Protein AF-A0AAJ0F388-F1 (afdb_monomer_lite)

Secondary structure (DSSP, 8-state):
-PPP-------------------HHHHHH-HHHHTHHHHHHHHHTT-GGG--EE--HHHHHHHHHHHHHHHHHHHHHHHHHHHHHTSTTS----TT-STT--HHHHIIIIIIIHHHHHHHHHHHHHHHHHHTSPBPPHHHHHHHHHHHHTTT--S-HHHHGGGG-S-EE-SS-----HHHHHHIIIIIHHHHHHHGGG-------S-----------HHHHHHHHHHHHHHHHHHHHHHHHHHHHH---HHHHHHHHHHHHHHHHHHHHHH----HHHHHHHHHHHHHHHHHHHHHTSPPP-

pLDDT: mean 79.74, std 17.98, range [30.91, 98.38]

Foldseek 3Di:
DDDDPPDDPPDPDPPPCPPPQDDPVNCLVQVLVPCNVVVLVVQCVVDLLQPKDFLPLVVLVVVLVVLVVVLVVLVVVLVVVVCQCPDPPHDDAPPPDPVRDDPVNVCSVVVPNVVSCVVSVVSVVVSVVLVPADWRDPSNLVVSVCVCVVRNRNYDPVVNCRSVDRRMGTPDPPPCFPQLVCCCVPPVVVVCCVVCVPPPPPPDDDDRPPDDPPVPVCVVVVVVSVVVVVVVVVCLLVVLLVVLLPDDDLVVLVVSLVVSLVVLLVCCVRGDPDDPVVSVVVSVVSSVVSVVSSVVNDDDDD

InterPro domains:
  IPR046529 Domain of unknown function DUF6594 [PF20237] (37-291)

Radius of gyration: 34.07 Å; chains: 1; bounding box: 82×77×100 Å

Sequence (302 aa):
MAPDPSEGKMSPPTPDIESERLTQEELDEKPWKYIGYKDFAKFMSSDDDFFAIRRFDRLHTRVLLYHQARISSMEEQLDTLDQQLSARNAEDVDNGSVREDVSERKDLIFGQISNALVEYDRLLCEHLRLKTSPEAPKATVGHITRWLSNRNHPIDSKETEFLGCSDLISASPSQKAPLRRWVEQAIIIPSARFLNKSSKRRSQDLAGRIHTTTLVDDAPLNVLASTTIFVAAMVMLIAPLWILAKVGSLDGKLGIITAFLMLFLGILNWGTVSRPFEILAATAGYSAVLVVFLQLNTPPTP

Structure (mmCIF, N/CA/C/O backbone):
data_AF-A0AAJ0F388-F1
#
_entry.id   AF-A0AAJ0F388-F1
#
loop_
_atom_site.group_PDB
_atom_site.id
_atom_site.type_symbol
_atom_site.label_atom_id
_atom_site.label_alt_id
_atom_site.label_comp_id
_atom_site.label_asym_id
_atom_site.label_entity_id
_atom_site.label_seq_id
_atom_site.pdbx_PDB_ins_code
_atom_site.Cartn_x
_atom_site.Cartn_y
_atom_site.Cartn_z
_atom_site.occupancy
_atom_site.B_iso_or_equiv
_atom_site.auth_seq_id
_atom_site.auth_comp_id
_atom_site.auth_asym_id
_atom_site.auth_atom_id
_atom_site.pdbx_PDB_model_num
ATOM 1 N N . MET A 1 1 ? -14.318 61.565 -34.554 1.00 46.28 1 MET A N 1
ATOM 2 C CA . MET A 1 1 ? -15.196 61.372 -33.383 1.00 46.28 1 MET A CA 1
ATOM 3 C C . MET A 1 1 ? -15.859 60.021 -33.583 1.00 46.28 1 MET A C 1
ATOM 5 O O . MET A 1 1 ? -16.677 59.893 -34.482 1.00 46.28 1 MET A O 1
ATOM 9 N N . ALA A 1 2 ? -15.332 58.989 -32.926 1.00 43.03 2 ALA A N 1
ATOM 10 C CA . ALA A 1 2 ? -15.748 57.601 -33.124 1.00 43.03 2 ALA A CA 1
ATOM 11 C C . ALA A 1 2 ? -17.016 57.301 -32.304 1.00 43.03 2 ALA A C 1
ATOM 13 O O . ALA A 1 2 ? -17.116 57.829 -31.194 1.00 43.03 2 ALA A O 1
ATOM 14 N N . PRO A 1 3 ? -17.957 56.478 -32.796 1.00 43.12 3 PRO A N 1
ATOM 15 C CA . PRO A 1 3 ? -18.998 55.913 -31.954 1.00 43.12 3 PRO A CA 1
ATOM 16 C C . PRO A 1 3 ? -18.490 54.637 -31.263 1.00 43.12 3 PRO A C 1
ATOM 18 O O . PRO A 1 3 ? -17.816 53.801 -31.863 1.00 43.12 3 PRO A O 1
ATOM 21 N N . ASP A 1 4 ? -18.805 54.548 -29.977 1.00 47.44 4 ASP A N 1
ATOM 22 C CA . ASP A 1 4 ? -18.531 53.450 -29.050 1.00 47.44 4 ASP A CA 1
ATOM 23 C C . ASP A 1 4 ? -19.410 52.219 -29.366 1.00 47.44 4 ASP A C 1
ATOM 25 O O . ASP A 1 4 ? -20.632 52.374 -29.442 1.00 47.44 4 ASP A O 1
ATOM 29 N N . PRO A 1 5 ? -18.857 51.002 -29.550 1.00 43.62 5 PRO A N 1
ATOM 30 C CA . PRO A 1 5 ? -19.643 49.791 -29.721 1.00 43.62 5 PRO A CA 1
ATOM 31 C C . PRO A 1 5 ? -19.776 49.069 -28.374 1.00 43.62 5 PRO A C 1
ATOM 33 O O . PRO A 1 5 ? -19.226 47.987 -28.170 1.00 43.62 5 PRO A O 1
ATOM 36 N N . SER A 1 6 ? -20.527 49.654 -27.444 1.00 47.50 6 SER A N 1
ATOM 37 C CA . SER A 1 6 ? -21.033 48.950 -26.262 1.00 47.50 6 SER A CA 1
ATOM 38 C C . SER A 1 6 ? -22.450 48.422 -26.531 1.00 47.50 6 SER A C 1
ATOM 40 O O . SER A 1 6 ? -23.409 48.727 -25.827 1.00 47.50 6 SER A O 1
ATOM 42 N N . GLU A 1 7 ? -22.597 47.606 -27.582 1.00 43.12 7 GLU A N 1
ATOM 43 C CA . GLU A 1 7 ? -23.825 46.840 -27.812 1.00 43.12 7 GLU A CA 1
ATOM 44 C C . GLU A 1 7 ? -23.932 45.699 -26.793 1.00 43.12 7 GLU A C 1
ATOM 46 O O . GLU A 1 7 ? -23.064 44.828 -26.674 1.00 43.12 7 GLU A O 1
ATOM 51 N N . GLY A 1 8 ? -25.025 45.734 -26.031 1.00 47.94 8 GLY A N 1
ATOM 52 C CA . GLY A 1 8 ? -25.350 44.776 -24.992 1.00 47.94 8 GLY A CA 1
ATOM 53 C C . GLY A 1 8 ? -25.416 43.345 -25.516 1.00 47.94 8 GLY A C 1
ATOM 54 O O . GLY A 1 8 ? -26.317 42.970 -26.264 1.00 47.94 8 GLY A O 1
ATOM 55 N N . LYS A 1 9 ? -24.508 42.499 -25.025 1.00 39.94 9 LYS A N 1
ATOM 56 C CA . LYS A 1 9 ? -24.734 41.054 -24.995 1.00 39.94 9 LYS A CA 1
ATOM 57 C C . LYS A 1 9 ? -25.835 40.776 -23.978 1.00 39.94 9 LYS A C 1
ATOM 59 O O . LYS A 1 9 ? -25.583 40.713 -22.778 1.00 39.94 9 LYS A O 1
ATOM 64 N N . MET A 1 10 ? -27.059 40.634 -24.473 1.00 42.81 10 MET A N 1
ATOM 65 C CA . MET A 1 10 ? -28.171 40.076 -23.716 1.00 42.81 10 MET A CA 1
ATOM 66 C C . MET A 1 10 ? -27.806 38.628 -23.371 1.00 42.81 10 MET A C 1
ATOM 68 O O . MET A 1 10 ? -27.769 37.761 -24.244 1.00 42.81 10 MET A O 1
ATOM 72 N N . SER A 1 11 ? -27.433 38.391 -22.113 1.00 41.53 11 SER A N 1
ATOM 73 C CA . SER A 1 11 ? -27.232 37.044 -21.581 1.00 41.53 11 SER A CA 1
ATOM 74 C C . SER A 1 11 ? -28.489 36.210 -21.859 1.00 41.53 11 SER A C 1
ATOM 76 O O . SER A 1 11 ? -29.595 36.731 -21.684 1.00 41.53 11 SER A O 1
ATOM 78 N N . PRO A 1 12 ? -28.364 34.948 -22.307 1.00 42.47 12 PRO A N 1
ATOM 79 C CA . PRO A 1 12 ? -29.530 34.101 -22.518 1.00 42.47 12 PRO A CA 1
ATOM 80 C C . PRO A 1 12 ? -30.297 33.963 -21.195 1.00 42.47 12 PRO A C 1
ATOM 82 O O . PRO A 1 12 ? -29.661 33.947 -20.136 1.00 42.47 12 PRO A O 1
ATOM 85 N N . PRO A 1 13 ? -31.639 33.879 -21.227 1.00 40.56 13 PRO A N 1
ATOM 86 C CA . PRO A 1 13 ? -32.419 33.717 -20.014 1.00 40.56 13 PRO A CA 1
ATOM 87 C C . PRO A 1 13 ? -31.994 32.406 -19.360 1.00 40.56 13 PRO A C 1
ATOM 89 O O . PRO A 1 13 ? -32.145 31.330 -19.943 1.00 40.56 13 PRO A O 1
ATOM 92 N N . THR A 1 14 ? -31.411 32.502 -18.168 1.00 41.94 14 THR A N 1
ATOM 93 C CA . THR A 1 14 ? -31.228 31.354 -17.287 1.00 41.94 14 THR A CA 1
ATOM 94 C C . THR A 1 14 ? -32.627 30.791 -17.057 1.00 41.94 14 THR A C 1
ATOM 96 O O . THR A 1 14 ? -33.470 31.534 -16.554 1.00 41.94 14 THR A O 1
ATOM 99 N N . PRO A 1 15 ? -32.943 29.551 -17.470 1.00 42.31 15 PRO A N 1
ATOM 100 C CA . PRO A 1 15 ? -34.230 28.988 -17.118 1.00 42.31 15 PRO A CA 1
ATOM 101 C C . PRO A 1 15 ? -34.265 28.918 -15.594 1.00 42.31 15 PRO A C 1
ATOM 103 O O . PRO A 1 15 ? -33.388 28.299 -14.985 1.00 42.31 15 PRO A O 1
ATOM 106 N N . ASP A 1 16 ? -35.245 29.589 -14.994 1.00 43.16 16 ASP A N 1
ATOM 107 C CA . ASP A 1 16 ? -35.620 29.394 -13.601 1.00 43.16 16 ASP A CA 1
ATOM 108 C C . ASP A 1 16 ? -36.105 27.949 -13.477 1.00 43.16 16 ASP A C 1
ATOM 110 O O . ASP A 1 16 ? -37.286 27.635 -13.607 1.00 43.16 16 ASP A O 1
ATOM 114 N N . ILE A 1 17 ? -35.156 27.028 -13.312 1.00 50.75 17 ILE A N 1
ATOM 115 C CA . ILE A 1 17 ? -35.436 25.655 -12.923 1.00 50.75 17 ILE A CA 1
ATOM 116 C C . ILE A 1 17 ? -35.809 25.746 -11.445 1.00 50.75 17 ILE A C 1
ATOM 118 O O . ILE A 1 17 ? -34.983 25.517 -10.558 1.00 50.75 17 ILE A O 1
ATOM 122 N N . GLU A 1 18 ? -37.057 26.130 -11.177 1.00 44.38 18 GLU A N 1
ATOM 123 C CA . GLU A 1 18 ? -37.732 25.730 -9.952 1.00 44.38 18 GLU A CA 1
ATOM 124 C C . GLU A 1 18 ? -37.585 24.213 -9.878 1.00 44.38 18 GLU A C 1
ATOM 126 O O . GLU A 1 18 ? -38.173 23.453 -10.644 1.00 44.38 18 GLU A O 1
ATOM 131 N N . SER A 1 19 ? -36.659 23.777 -9.030 1.00 51.88 19 SER A N 1
ATOM 132 C CA . SER A 1 19 ? -36.354 22.370 -8.830 1.00 51.88 19 SER A CA 1
ATOM 133 C C . SER A 1 19 ? -37.531 21.739 -8.099 1.00 51.88 19 SER A C 1
ATOM 135 O O . SER A 1 19 ? -37.540 21.640 -6.870 1.00 51.88 19 SER A O 1
ATOM 137 N N . GLU A 1 20 ? -38.548 21.336 -8.863 1.00 60.47 20 GLU A N 1
ATOM 138 C CA . GLU A 1 20 ? -39.567 20.411 -8.388 1.00 60.47 20 GLU A CA 1
ATOM 139 C C . GLU A 1 20 ? -38.843 19.247 -7.712 1.00 60.47 20 GLU A C 1
ATOM 141 O O . GLU A 1 20 ? -37.948 18.603 -8.273 1.00 60.47 20 GLU A O 1
ATOM 146 N N . ARG A 1 21 ? -39.137 19.067 -6.424 1.00 61.88 21 ARG A N 1
ATOM 147 C CA . ARG A 1 21 ? -38.484 18.055 -5.603 1.00 61.88 21 ARG A CA 1
ATOM 148 C C . ARG A 1 21 ? -38.843 16.691 -6.182 1.00 61.88 21 ARG A C 1
ATOM 150 O O . ARG A 1 21 ? -39.993 16.281 -6.073 1.00 61.88 21 ARG A O 1
ATOM 157 N N . LEU A 1 22 ? -37.849 16.008 -6.748 1.00 73.25 22 LEU A N 1
ATOM 158 C CA . LEU A 1 22 ? -37.983 14.640 -7.249 1.00 73.25 22 LEU A CA 1
ATOM 159 C C . LEU A 1 22 ? -38.603 13.738 -6.176 1.00 73.25 22 LEU A C 1
ATOM 161 O O . LEU A 1 22 ? -38.172 13.742 -5.015 1.00 73.25 22 LEU A O 1
ATOM 165 N N . THR A 1 23 ? -39.608 12.970 -6.576 1.00 78.94 23 THR A N 1
ATOM 166 C CA . THR A 1 23 ? -40.249 11.969 -5.721 1.00 78.94 23 THR A CA 1
ATOM 167 C C . THR A 1 23 ? -39.388 10.705 -5.620 1.00 78.94 23 THR A C 1
ATOM 169 O O . THR A 1 23 ? -38.514 10.452 -6.450 1.00 78.94 23 THR A O 1
ATOM 172 N N . GLN A 1 24 ? -39.609 9.888 -4.584 1.00 73.44 24 GLN A N 1
ATOM 173 C CA . GLN A 1 24 ? -38.864 8.632 -4.411 1.00 73.44 24 GLN A CA 1
ATOM 174 C C . GLN A 1 24 ? -39.130 7.645 -5.559 1.00 73.44 24 GLN A C 1
ATOM 176 O O . GLN A 1 24 ? -38.213 6.961 -5.997 1.00 73.44 24 GLN A O 1
ATOM 181 N N . GLU A 1 25 ? -40.358 7.614 -6.074 1.00 77.06 25 GLU A N 1
ATOM 182 C CA . GLU A 1 25 ? -40.756 6.736 -7.180 1.00 77.06 25 GLU A CA 1
ATOM 183 C C . GLU A 1 25 ? -39.998 7.077 -8.473 1.00 77.06 25 GLU A C 1
ATOM 185 O O . GLU A 1 25 ? -39.492 6.182 -9.146 1.00 77.06 25 GLU A O 1
ATOM 190 N N . GLU A 1 26 ? -39.811 8.366 -8.775 1.00 78.69 26 GLU A N 1
ATOM 191 C CA . GLU A 1 26 ? -39.026 8.815 -9.936 1.00 78.69 26 GLU A CA 1
ATOM 192 C C . GLU A 1 26 ? -37.534 8.469 -9.818 1.00 78.69 26 GLU A C 1
ATOM 194 O O . GLU A 1 26 ? -36.871 8.177 -10.821 1.00 78.69 26 GLU A O 1
ATOM 199 N N . LEU A 1 27 ? -36.994 8.495 -8.594 1.00 78.81 27 LEU A N 1
ATOM 200 C CA . LEU A 1 27 ? -35.614 8.086 -8.324 1.00 78.81 27 LEU A CA 1
ATOM 201 C C . LEU A 1 27 ? -35.421 6.582 -8.524 1.00 78.81 27 LEU A C 1
ATOM 203 O O . LEU A 1 27 ? -34.406 6.178 -9.090 1.00 78.81 27 LEU A O 1
ATOM 207 N N . ASP A 1 28 ? -36.384 5.775 -8.086 1.00 79.62 28 ASP A N 1
ATOM 208 C CA . ASP A 1 28 ? -36.311 4.317 -8.175 1.00 79.62 28 ASP A CA 1
ATOM 209 C C . ASP A 1 28 ? -36.554 3.813 -9.613 1.00 79.62 28 ASP A C 1
ATOM 211 O O . ASP A 1 28 ? -35.990 2.788 -10.007 1.00 79.62 28 ASP A O 1
ATOM 215 N N . GLU A 1 29 ? -37.327 4.553 -10.423 1.00 87.25 29 GLU A N 1
ATOM 216 C CA . GLU A 1 29 ? -37.554 4.257 -11.847 1.00 87.25 29 GLU A CA 1
ATOM 217 C C . GLU A 1 29 ? -36.298 4.513 -12.698 1.00 87.25 29 GLU A C 1
ATOM 219 O O . GLU A 1 29 ? -35.973 3.733 -13.599 1.00 87.25 29 GLU A O 1
ATOM 224 N N . LYS A 1 30 ? -35.577 5.616 -12.442 1.00 88.12 30 LYS A N 1
ATOM 225 C CA . LYS A 1 30 ? -34.393 6.024 -13.230 1.00 88.12 30 LYS A CA 1
ATOM 226 C C . LYS A 1 30 ? -33.199 6.370 -12.333 1.00 88.12 30 LYS A C 1
ATOM 228 O O . LYS A 1 30 ? -32.676 7.490 -12.404 1.00 88.12 30 LYS A O 1
ATOM 233 N N . PRO A 1 31 ? -32.692 5.404 -11.546 1.00 86.94 31 PRO A N 1
ATOM 234 C CA . PRO A 1 31 ? -31.614 5.645 -10.588 1.00 86.94 31 PRO A CA 1
ATOM 235 C C . PRO A 1 31 ? -30.315 6.073 -11.288 1.00 86.94 31 PRO A C 1
ATOM 237 O O . PRO A 1 31 ? -29.603 6.956 -10.814 1.00 86.94 31 PRO A O 1
ATOM 240 N N . TRP A 1 32 ? -30.047 5.541 -12.482 1.00 88.94 32 TRP A N 1
ATOM 241 C CA . TRP A 1 32 ? -28.907 5.923 -13.323 1.00 88.94 32 TRP A CA 1
ATOM 242 C C . TRP A 1 32 ? -28.927 7.397 -13.767 1.00 88.94 32 TRP A C 1
ATOM 244 O O . TRP A 1 32 ? -27.868 7.984 -13.981 1.00 88.94 32 TRP A O 1
ATOM 254 N N . LYS A 1 33 ? -30.112 8.015 -13.893 1.00 87.88 33 LYS A N 1
ATOM 255 C CA . LYS A 1 33 ? -30.275 9.405 -14.351 1.00 87.88 33 LYS A CA 1
ATOM 256 C C . LYS A 1 33 ? -30.099 10.405 -13.214 1.00 87.88 33 LYS A C 1
ATOM 258 O O . LYS A 1 33 ? -29.465 11.442 -13.400 1.00 87.88 33 LYS A O 1
ATOM 263 N N . TYR A 1 34 ? -30.702 10.120 -12.062 1.00 86.06 34 TYR A N 1
ATOM 264 C CA . TYR A 1 34 ? -30.800 11.085 -10.966 1.00 86.06 34 TYR A CA 1
ATOM 265 C C . TYR A 1 34 ? -29.740 10.890 -9.877 1.00 86.06 34 TYR A C 1
ATOM 267 O O . TYR A 1 34 ? -29.355 11.871 -9.244 1.00 86.06 34 TYR A O 1
ATOM 275 N N . ILE A 1 35 ? -29.249 9.660 -9.695 1.00 86.19 35 ILE A N 1
ATOM 276 C CA . ILE A 1 35 ? -28.228 9.302 -8.701 1.00 86.19 35 ILE A CA 1
ATOM 277 C C . ILE A 1 35 ? -26.885 9.136 -9.421 1.00 86.19 35 ILE A C 1
ATOM 279 O O . ILE A 1 35 ? -25.982 9.969 -9.280 1.00 86.19 35 ILE A O 1
ATOM 283 N N . GLY A 1 36 ? -26.788 8.080 -10.240 1.00 90.06 36 GLY A N 1
ATOM 284 C CA . GLY A 1 36 ? -25.628 7.743 -11.070 1.00 90.06 36 GLY A CA 1
ATOM 285 C C . GLY A 1 36 ? -24.268 7.915 -10.376 1.00 90.06 36 GLY A C 1
ATOM 286 O O . GLY A 1 36 ? -24.131 7.797 -9.153 1.00 90.06 36 GLY A O 1
ATOM 287 N N . TYR A 1 37 ? -23.242 8.240 -11.169 1.00 92.75 37 TYR A N 1
ATOM 288 C CA . TYR A 1 37 ? -21.880 8.469 -10.667 1.00 92.75 37 TYR A CA 1
ATOM 289 C C . TYR A 1 37 ? -21.739 9.688 -9.770 1.00 92.75 37 TYR A C 1
ATOM 291 O O . TYR A 1 37 ? -20.864 9.711 -8.911 1.00 92.75 37 TYR A O 1
ATOM 299 N N . LYS A 1 38 ? -22.583 10.704 -9.958 1.00 92.00 38 LYS A N 1
ATOM 300 C CA . LYS A 1 38 ? -22.521 11.939 -9.174 1.00 92.00 38 LYS A CA 1
ATOM 301 C C . LYS A 1 38 ? -22.697 11.643 -7.687 1.00 92.00 38 LYS A C 1
ATOM 303 O O . LYS A 1 38 ? -21.882 12.076 -6.874 1.00 92.00 38 LYS A O 1
ATOM 308 N N . ASP A 1 39 ? -23.737 10.893 -7.337 1.00 88.62 39 ASP A N 1
ATOM 309 C CA . ASP A 1 39 ? -23.990 10.530 -5.946 1.00 88.62 39 ASP A CA 1
ATOM 310 C C . ASP A 1 39 ? -23.115 9.364 -5.481 1.00 88.62 39 ASP A C 1
ATOM 312 O O . ASP A 1 39 ? -22.759 9.318 -4.304 1.00 88.62 39 ASP A O 1
ATOM 316 N N . PHE A 1 40 ? -22.706 8.465 -6.384 1.00 91.12 40 PHE A N 1
ATOM 317 C CA . PHE A 1 40 ? -21.760 7.399 -6.048 1.00 91.12 40 PHE A CA 1
ATOM 318 C C . PHE A 1 40 ? -20.381 7.946 -5.658 1.00 91.12 40 PHE A C 1
ATOM 320 O O . PHE A 1 40 ? -19.865 7.603 -4.598 1.00 91.12 40 PHE A O 1
ATOM 327 N N . ALA A 1 41 ? -19.821 8.864 -6.450 1.00 91.75 41 ALA A N 1
ATOM 328 C CA . ALA A 1 41 ? -18.557 9.530 -6.148 1.00 91.75 41 ALA A CA 1
ATOM 329 C C . ALA A 1 41 ? -18.658 10.346 -4.856 1.00 91.75 41 ALA A C 1
ATOM 331 O O . ALA A 1 41 ? -17.776 10.262 -4.007 1.00 91.75 41 ALA A O 1
ATOM 332 N N . LYS A 1 42 ? -19.772 11.068 -4.668 1.00 88.88 42 LYS A N 1
ATOM 333 C CA . LYS A 1 42 ? -20.045 11.804 -3.428 1.00 88.88 42 LYS A CA 1
ATOM 334 C C . LYS A 1 42 ? -20.099 10.882 -2.206 1.00 88.88 42 LYS A C 1
ATOM 336 O O . LYS A 1 42 ? -19.652 11.277 -1.135 1.00 88.88 42 LYS A O 1
ATOM 341 N N . PHE A 1 43 ? -20.666 9.684 -2.345 1.00 88.12 43 PHE A N 1
ATOM 342 C CA . PHE A 1 43 ? -20.681 8.678 -1.286 1.00 88.12 43 PHE A CA 1
ATOM 343 C C . PHE A 1 43 ? -19.275 8.127 -1.016 1.00 88.12 43 PHE A C 1
ATOM 345 O O . PHE A 1 43 ? -18.831 8.152 0.127 1.00 88.12 43 PHE A O 1
ATOM 352 N N . MET A 1 44 ? -18.542 7.700 -2.045 1.00 89.25 44 MET A N 1
ATOM 353 C CA . MET A 1 44 ? -17.182 7.173 -1.880 1.00 89.25 44 MET A CA 1
ATOM 354 C C . MET A 1 44 ? -16.201 8.198 -1.301 1.00 89.25 44 MET A C 1
ATOM 356 O O . MET A 1 44 ? -15.285 7.815 -0.586 1.00 89.25 44 MET A O 1
ATOM 360 N N . SER A 1 45 ? -16.376 9.491 -1.591 1.00 88.19 45 SER A N 1
ATOM 361 C CA . SER A 1 45 ? -15.529 10.564 -1.057 1.00 88.19 45 SER A CA 1
ATOM 362 C C . SER A 1 45 ? -15.974 11.069 0.318 1.00 88.19 45 SER A C 1
ATOM 364 O O . SER A 1 45 ? -15.401 12.035 0.814 1.00 88.19 45 SER A O 1
ATOM 366 N N . SER A 1 46 ? -17.058 10.525 0.880 1.00 84.25 46 SER A N 1
ATOM 367 C CA . SER A 1 46 ? -17.644 11.053 2.117 1.00 84.25 46 SER A CA 1
ATOM 368 C C . SER A 1 46 ? -16.926 10.581 3.379 1.00 84.25 46 SER A C 1
ATOM 370 O O . SER A 1 46 ? -16.858 11.346 4.336 1.00 84.25 46 SER A O 1
ATOM 372 N N . ASP A 1 47 ? -16.381 9.364 3.366 1.00 81.44 47 ASP A N 1
ATOM 373 C CA . ASP A 1 47 ? -15.624 8.772 4.471 1.00 81.44 47 ASP A CA 1
ATOM 374 C C . ASP A 1 47 ? -14.617 7.750 3.920 1.00 81.44 47 ASP A C 1
ATOM 376 O O . ASP A 1 47 ? -14.887 7.077 2.918 1.00 81.44 47 ASP A O 1
ATOM 380 N N . ASP A 1 48 ? -13.487 7.588 4.603 1.00 79.31 48 ASP A N 1
ATOM 381 C CA . ASP A 1 48 ? -12.482 6.575 4.288 1.00 79.31 48 ASP A CA 1
ATOM 382 C C . ASP A 1 48 ? -13.056 5.150 4.407 1.00 79.31 48 ASP A C 1
ATOM 384 O O . ASP A 1 48 ? -12.731 4.280 3.595 1.00 79.31 48 ASP A O 1
ATOM 388 N N . ASP A 1 49 ? -13.977 4.912 5.353 1.00 81.44 49 ASP A N 1
ATOM 389 C CA . ASP A 1 49 ? -14.666 3.626 5.541 1.00 81.44 49 ASP A CA 1
ATOM 390 C C . ASP A 1 49 ? -15.631 3.294 4.367 1.00 81.44 49 ASP A C 1
ATOM 392 O O . ASP A 1 49 ? -16.147 2.169 4.298 1.00 81.44 49 ASP A O 1
ATOM 396 N N . PHE A 1 50 ? -15.861 4.229 3.428 1.00 86.50 50 PHE A N 1
ATOM 397 C CA . PHE A 1 50 ? -16.646 4.051 2.192 1.00 86.50 50 PHE A CA 1
ATOM 398 C C . PHE A 1 50 ? -15.809 4.098 0.907 1.00 86.50 50 PHE A C 1
ATOM 400 O O . PHE A 1 50 ? -16.353 3.908 -0.185 1.00 86.50 50 PHE A O 1
ATOM 407 N N . PHE A 1 51 ? -14.497 4.303 1.014 1.00 89.19 51 PHE A N 1
ATOM 408 C CA . PHE A 1 51 ? -13.612 4.380 -0.139 1.00 89.19 51 PHE A CA 1
ATOM 409 C C . PHE A 1 51 ? -12.909 3.043 -0.391 1.00 89.19 51 PHE A C 1
ATOM 411 O O . PHE A 1 51 ? -12.129 2.567 0.440 1.00 89.19 51 PHE A O 1
ATOM 418 N N . ALA A 1 52 ? -13.138 2.455 -1.566 1.00 91.50 52 ALA A N 1
ATOM 419 C CA . ALA A 1 52 ? -12.355 1.332 -2.070 1.00 91.50 52 ALA A CA 1
ATOM 420 C C . ALA A 1 52 ? -12.170 1.428 -3.587 1.00 91.50 52 ALA A C 1
ATOM 422 O O . ALA A 1 52 ? -13.130 1.663 -4.319 1.00 91.50 52 ALA A O 1
ATOM 423 N N . ILE A 1 53 ? -10.948 1.203 -4.064 1.00 93.06 53 ILE A N 1
ATOM 424 C CA . ILE A 1 53 ? -10.623 1.170 -5.495 1.00 93.06 53 ILE A CA 1
ATOM 425 C C . ILE A 1 53 ? -9.610 0.064 -5.781 1.00 93.06 53 ILE A C 1
ATOM 427 O O . ILE A 1 53 ? -8.915 -0.397 -4.878 1.00 93.06 53 ILE A O 1
ATOM 431 N N . ARG A 1 54 ? -9.511 -0.379 -7.034 1.00 94.06 54 ARG A N 1
ATOM 432 C CA . ARG A 1 54 ? -8.521 -1.385 -7.426 1.00 94.06 54 ARG A CA 1
ATOM 433 C C . ARG A 1 54 ? -7.115 -0.804 -7.498 1.00 94.06 54 ARG A C 1
ATOM 435 O O . ARG A 1 54 ? -6.901 0.275 -8.041 1.00 94.06 54 ARG A O 1
ATOM 442 N N . ARG A 1 55 ? -6.155 -1.590 -7.020 1.00 92.12 55 ARG A N 1
ATOM 443 C CA . ARG A 1 55 ? -4.714 -1.356 -7.138 1.00 92.12 55 ARG A CA 1
ATOM 444 C C . ARG A 1 55 ? -4.141 -1.831 -8.470 1.00 92.12 55 ARG A C 1
ATOM 446 O O . ARG A 1 55 ? -3.074 -1.373 -8.852 1.00 92.12 55 ARG A O 1
ATOM 453 N N . PHE A 1 56 ? -4.824 -2.742 -9.169 1.00 94.06 56 PHE A N 1
ATOM 454 C CA . PHE A 1 56 ? -4.405 -3.280 -10.469 1.00 94.06 56 PHE A CA 1
ATOM 455 C C . PHE A 1 56 ? -3.018 -3.951 -10.462 1.00 94.06 56 PHE A C 1
ATOM 457 O O . PHE A 1 56 ? -2.245 -3.810 -11.412 1.00 94.06 56 PHE A O 1
ATOM 464 N N . ASP A 1 57 ? -2.708 -4.739 -9.427 1.00 91.00 57 ASP A N 1
ATOM 465 C CA . ASP A 1 57 ? -1.376 -5.337 -9.212 1.00 91.00 57 ASP A CA 1
ATOM 466 C C . ASP A 1 57 ? -0.814 -6.064 -10.431 1.00 91.00 57 ASP A C 1
ATOM 468 O O . ASP A 1 57 ? 0.326 -5.847 -10.849 1.00 91.00 57 ASP A O 1
ATOM 472 N N . ARG A 1 58 ? -1.643 -6.925 -11.028 1.00 93.81 58 ARG A N 1
ATOM 473 C CA . ARG A 1 58 ? -1.262 -7.723 -12.195 1.00 93.81 58 ARG A CA 1
ATOM 474 C C . ARG A 1 58 ? -0.929 -6.842 -13.396 1.00 93.81 58 ARG A C 1
ATOM 476 O O . ARG A 1 58 ? -0.016 -7.169 -14.151 1.00 93.81 58 ARG A O 1
ATOM 483 N N . LEU A 1 59 ? -1.677 -5.756 -13.592 1.00 95.00 59 LEU A N 1
ATOM 484 C CA . LEU A 1 59 ? -1.483 -4.870 -14.733 1.00 95.00 59 LEU A CA 1
ATOM 485 C C . LEU A 1 59 ? -0.229 -4.013 -14.546 1.00 95.00 59 LEU A C 1
ATOM 487 O O . LEU A 1 59 ? 0.601 -3.985 -15.449 1.00 95.00 59 LEU A O 1
ATOM 491 N N . HIS A 1 60 ? -0.037 -3.423 -13.362 1.00 95.19 60 HIS A N 1
ATOM 492 C CA . HIS A 1 60 ? 1.197 -2.704 -13.031 1.00 95.19 60 HIS A CA 1
ATOM 493 C C . HIS A 1 60 ? 2.432 -3.593 -13.172 1.00 95.19 60 HIS A C 1
ATOM 495 O O . HIS A 1 60 ? 3.394 -3.200 -13.825 1.00 95.19 60 HIS A O 1
ATOM 501 N N . THR A 1 61 ? 2.386 -4.821 -12.644 1.00 95.25 61 THR A N 1
ATOM 502 C CA . THR A 1 61 ? 3.497 -5.778 -12.772 1.00 95.25 61 THR A CA 1
ATOM 503 C C . THR A 1 61 ? 3.808 -6.068 -14.240 1.00 95.25 61 THR A C 1
ATOM 505 O O . THR A 1 61 ? 4.968 -6.092 -14.636 1.00 95.25 61 THR A O 1
ATOM 508 N N . ARG A 1 62 ? 2.781 -6.252 -15.080 1.00 97.50 62 ARG A N 1
ATOM 509 C CA . ARG A 1 62 ? 2.975 -6.506 -16.513 1.00 97.50 62 ARG A CA 1
ATOM 510 C C . ARG A 1 62 ? 3.618 -5.319 -17.231 1.00 97.50 62 ARG A C 1
ATOM 512 O O . ARG A 1 62 ? 4.477 -5.538 -18.079 1.00 97.50 62 ARG A O 1
ATOM 519 N N . VAL A 1 63 ? 3.214 -4.095 -16.896 1.00 97.44 63 VAL A N 1
ATOM 520 C CA . VAL A 1 63 ? 3.832 -2.875 -17.435 1.00 97.44 63 VAL A CA 1
ATOM 521 C C . VAL A 1 63 ? 5.299 -2.799 -17.005 1.00 97.44 63 VAL A C 1
ATOM 523 O O . VAL A 1 63 ? 6.166 -2.652 -17.859 1.00 97.44 63 VAL A O 1
ATOM 526 N N . LEU A 1 64 ? 5.602 -3.011 -15.720 1.00 97.81 64 LEU A N 1
ATOM 527 C CA . LEU A 1 64 ? 6.980 -3.012 -15.211 1.00 97.81 64 LEU A CA 1
ATOM 528 C C . LEU A 1 64 ? 7.871 -4.035 -15.925 1.00 97.81 64 LEU A C 1
ATOM 530 O O . LEU A 1 64 ? 8.969 -3.688 -16.348 1.00 97.81 64 LEU A O 1
ATOM 534 N N . LEU A 1 65 ? 7.384 -5.262 -16.130 1.00 98.12 65 LEU A N 1
ATOM 535 C CA . LEU A 1 65 ? 8.123 -6.296 -16.862 1.00 98.12 65 LEU A CA 1
ATOM 536 C C . LEU A 1 65 ? 8.396 -5.903 -18.321 1.00 98.12 65 LEU A C 1
ATOM 538 O O . LEU A 1 65 ? 9.449 -6.237 -18.858 1.00 98.12 65 LEU A O 1
ATOM 542 N N . TYR A 1 66 ? 7.473 -5.183 -18.963 1.00 98.19 66 TYR A N 1
ATOM 543 C CA . TYR A 1 66 ? 7.678 -4.677 -20.321 1.00 98.19 66 TYR A CA 1
ATOM 544 C C . TYR A 1 66 ? 8.775 -3.604 -20.368 1.00 98.19 66 TYR A C 1
ATOM 546 O O . TYR A 1 66 ? 9.652 -3.659 -21.229 1.00 98.19 66 TYR A O 1
ATOM 554 N N . HIS A 1 67 ? 8.771 -2.664 -19.417 1.00 98.00 67 HIS A N 1
ATOM 555 C CA . HIS A 1 67 ? 9.842 -1.670 -19.293 1.00 98.00 67 HIS A CA 1
ATOM 556 C C . HIS A 1 67 ? 11.191 -2.324 -18.977 1.00 98.00 67 HIS A C 1
ATOM 558 O O . HIS A 1 67 ? 12.190 -1.961 -19.593 1.00 98.00 67 HIS A O 1
ATOM 564 N N . GLN A 1 68 ? 11.214 -3.328 -18.097 1.00 97.88 68 GLN A N 1
ATOM 565 C CA . GLN A 1 68 ? 12.423 -4.083 -17.774 1.00 97.88 68 GLN A CA 1
ATOM 566 C C . GLN A 1 68 ? 13.008 -4.762 -19.019 1.00 97.88 68 GLN A C 1
ATOM 568 O O . GLN A 1 68 ? 14.185 -4.587 -19.306 1.00 97.88 68 GLN A O 1
ATOM 573 N N . ALA A 1 69 ? 12.187 -5.465 -19.806 1.00 98.19 69 ALA A N 1
ATOM 574 C CA . ALA A 1 69 ? 12.645 -6.104 -21.041 1.00 98.19 69 ALA A CA 1
ATOM 575 C C . ALA A 1 69 ? 13.189 -5.088 -22.062 1.00 98.19 69 ALA A C 1
ATOM 577 O O . ALA A 1 69 ? 14.201 -5.341 -22.714 1.00 98.19 69 ALA A O 1
ATOM 578 N N . ARG A 1 70 ? 12.544 -3.919 -22.183 1.00 97.88 70 ARG A N 1
ATOM 579 C CA . ARG A 1 70 ? 13.019 -2.831 -23.048 1.00 97.88 70 ARG A CA 1
ATOM 580 C C . ARG A 1 70 ? 14.384 -2.304 -22.596 1.00 97.88 70 ARG A C 1
ATOM 582 O O . ARG A 1 70 ? 15.248 -2.110 -23.443 1.00 97.88 70 ARG A O 1
ATOM 589 N N . ILE A 1 71 ? 14.575 -2.080 -21.295 1.00 98.38 71 ILE A N 1
ATOM 590 C CA . ILE A 1 71 ? 15.857 -1.635 -20.730 1.00 98.38 71 ILE A CA 1
ATOM 591 C C . ILE A 1 71 ? 16.935 -2.692 -20.967 1.00 98.38 71 ILE A C 1
ATOM 593 O O . ILE A 1 71 ? 17.981 -2.344 -21.499 1.00 98.38 71 ILE A O 1
ATOM 597 N N . SER A 1 72 ? 16.654 -3.968 -20.691 1.00 98.38 72 SER A N 1
ATOM 598 C CA . SER A 1 72 ? 17.604 -5.061 -20.938 1.00 98.38 72 SER A CA 1
ATOM 599 C C . SER A 1 72 ? 18.020 -5.170 -22.408 1.00 98.38 72 SER A C 1
ATOM 601 O O . SER A 1 72 ? 19.174 -5.451 -22.695 1.00 98.38 72 SER A O 1
ATOM 603 N N . SER A 1 73 ? 17.119 -4.896 -23.357 1.00 98.31 73 SER A N 1
ATOM 604 C CA . SER A 1 73 ? 17.489 -4.864 -24.779 1.00 98.31 73 SER A CA 1
ATOM 605 C C . SER A 1 73 ? 18.426 -3.701 -25.125 1.00 98.31 73 SER A C 1
ATOM 607 O O . SER A 1 73 ? 19.290 -3.855 -25.983 1.00 98.31 73 SER A O 1
ATOM 609 N N . MET A 1 74 ? 18.267 -2.537 -24.488 1.00 98.19 74 MET A N 1
ATOM 610 C CA . MET A 1 74 ? 19.183 -1.405 -24.688 1.00 98.19 74 MET A CA 1
ATOM 611 C C . MET A 1 74 ? 20.519 -1.614 -23.966 1.00 98.19 74 MET A C 1
ATOM 613 O O . MET A 1 74 ? 21.546 -1.184 -24.475 1.00 98.19 74 MET A O 1
AT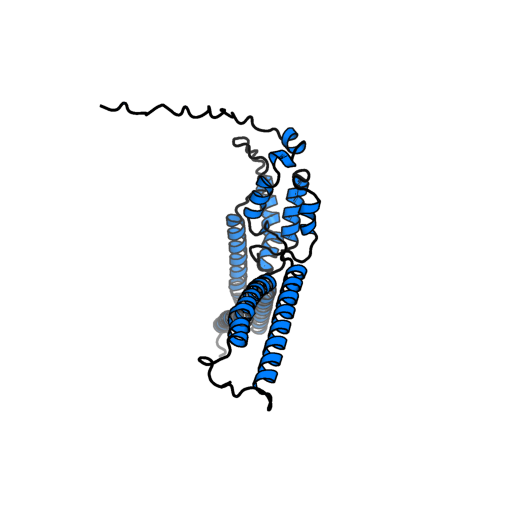OM 617 N N . GLU A 1 75 ? 20.507 -2.289 -22.817 1.00 98.19 75 GLU A N 1
ATOM 618 C CA . GLU A 1 75 ? 21.708 -2.739 -22.105 1.00 98.19 75 GLU A CA 1
ATOM 619 C C . GLU A 1 75 ? 22.527 -3.694 -22.984 1.00 98.19 75 GLU A C 1
ATOM 621 O O . GLU A 1 75 ? 23.703 -3.448 -23.214 1.00 98.19 75 GLU A O 1
ATOM 626 N N . GLU A 1 76 ? 21.887 -4.690 -23.605 1.00 98.19 76 GLU A N 1
ATOM 627 C CA . GLU A 1 76 ? 22.549 -5.601 -24.552 1.00 98.19 76 GLU A CA 1
ATOM 628 C C . GLU A 1 76 ? 23.122 -4.869 -25.781 1.00 98.19 76 GLU A C 1
ATOM 630 O O . GLU A 1 76 ? 24.214 -5.192 -26.256 1.00 98.19 76 GLU A O 1
ATOM 635 N N . GLN A 1 77 ? 22.411 -3.861 -26.301 1.00 97.75 77 GLN A N 1
ATOM 636 C CA . GLN A 1 77 ? 22.917 -3.014 -27.389 1.00 97.75 77 GLN A CA 1
ATOM 637 C C . GLN A 1 77 ? 24.146 -2.209 -26.957 1.00 97.75 77 GLN A C 1
ATOM 639 O O . GLN A 1 77 ? 25.105 -2.115 -27.723 1.00 97.75 77 GLN A O 1
ATOM 644 N N . LEU A 1 78 ? 24.132 -1.658 -25.741 1.00 97.62 78 LEU A N 1
ATOM 645 C CA . LEU A 1 78 ? 25.260 -0.918 -25.186 1.00 97.62 78 LEU A CA 1
ATOM 646 C C . LEU A 1 78 ? 26.472 -1.836 -24.983 1.00 97.62 78 LEU A C 1
ATOM 648 O O . LEU A 1 78 ? 27.557 -1.506 -25.454 1.00 97.62 78 LEU A O 1
ATOM 652 N N . ASP A 1 79 ? 26.271 -3.020 -24.402 1.00 97.81 79 ASP A N 1
ATOM 653 C CA . ASP A 1 79 ? 27.320 -4.029 -24.225 1.00 97.81 79 ASP A CA 1
ATOM 654 C C . ASP A 1 79 ? 27.919 -4.468 -25.568 1.00 97.81 79 ASP A C 1
ATOM 656 O O . ASP A 1 79 ? 29.131 -4.648 -25.700 1.00 97.81 79 ASP A O 1
ATOM 660 N N . THR A 1 80 ? 27.075 -4.630 -26.590 1.00 97.50 80 THR A N 1
ATOM 661 C CA . THR A 1 80 ? 27.518 -4.974 -27.948 1.00 97.50 80 THR A CA 1
ATOM 662 C C . THR A 1 80 ? 28.375 -3.860 -28.546 1.00 97.50 80 THR A C 1
ATOM 664 O O . THR A 1 80 ? 29.414 -4.137 -29.147 1.00 97.50 80 THR A O 1
ATOM 667 N N . LEU A 1 81 ? 27.967 -2.604 -28.372 1.00 95.38 81 LEU A N 1
ATOM 668 C CA . LEU A 1 81 ? 28.711 -1.443 -28.847 1.00 95.38 81 LEU A CA 1
ATOM 669 C C . LEU A 1 81 ? 30.056 -1.308 -28.114 1.00 95.38 81 LEU A C 1
ATOM 671 O O . LEU A 1 81 ? 31.087 -1.107 -28.756 1.00 95.38 81 LEU A O 1
ATOM 675 N N . ASP A 1 82 ? 30.084 -1.513 -26.798 1.00 95.31 82 ASP A N 1
ATOM 676 C CA . ASP A 1 82 ? 31.317 -1.501 -26.004 1.00 95.31 82 ASP A CA 1
ATOM 677 C C . ASP A 1 82 ? 32.284 -2.622 -26.427 1.00 95.31 82 ASP A C 1
ATOM 679 O O . ASP A 1 82 ? 33.499 -2.412 -26.521 1.00 95.31 82 ASP A O 1
ATOM 683 N N . GLN A 1 83 ? 31.765 -3.807 -26.762 1.00 95.50 83 GLN A N 1
ATOM 684 C CA . GLN A 1 83 ? 32.565 -4.897 -27.332 1.00 95.50 83 GLN A CA 1
ATOM 685 C C . GLN A 1 83 ? 33.131 -4.544 -28.713 1.00 95.50 83 GLN A C 1
ATOM 687 O O . GLN A 1 83 ? 34.281 -4.873 -29.003 1.00 95.50 83 GLN A O 1
ATOM 692 N N . GLN A 1 84 ? 32.354 -3.867 -29.562 1.00 94.56 84 GLN A N 1
ATOM 693 C CA . GLN A 1 84 ? 32.808 -3.439 -30.887 1.00 94.56 84 GLN A CA 1
ATOM 694 C C . GLN A 1 84 ? 33.908 -2.379 -30.793 1.00 94.56 84 GLN A C 1
ATOM 696 O O . GLN A 1 84 ? 34.918 -2.507 -31.476 1.00 94.56 84 GLN A O 1
ATOM 701 N N . LEU A 1 85 ? 33.758 -1.382 -29.918 1.00 93.38 85 LEU A N 1
ATOM 702 C CA . LEU A 1 85 ? 34.741 -0.305 -29.742 1.00 93.38 85 LEU A CA 1
ATOM 703 C C . LEU A 1 85 ? 36.029 -0.750 -29.041 1.00 93.38 85 LEU A C 1
ATOM 705 O O . LEU A 1 85 ? 37.059 -0.101 -29.183 1.00 93.38 85 LEU A O 1
ATOM 709 N N . SER A 1 86 ? 35.987 -1.840 -28.273 1.00 94.19 86 SER A N 1
ATOM 710 C CA . SER A 1 86 ? 37.168 -2.414 -27.610 1.00 94.19 86 SER A CA 1
ATOM 711 C C . SER A 1 86 ? 37.840 -3.536 -28.413 1.00 94.19 86 SER A C 1
ATOM 713 O O . SER A 1 86 ? 38.850 -4.103 -27.977 1.00 94.19 86 SER A O 1
ATOM 715 N N . ALA A 1 87 ? 37.308 -3.875 -29.591 1.00 94.75 87 ALA A N 1
ATOM 716 C CA . ALA A 1 87 ? 37.860 -4.924 -30.434 1.00 94.75 87 ALA A CA 1
ATOM 717 C C . ALA A 1 87 ? 39.238 -4.532 -30.994 1.00 94.75 87 ALA A C 1
ATOM 719 O O . ALA A 1 87 ? 39.486 -3.393 -31.375 1.00 94.75 87 ALA A O 1
ATOM 720 N N . ARG A 1 88 ? 40.150 -5.507 -31.122 1.00 92.06 88 ARG A N 1
ATOM 721 C CA . ARG A 1 88 ? 41.534 -5.269 -31.599 1.00 92.06 88 ARG A CA 1
ATOM 722 C C . ARG A 1 88 ? 41.631 -4.676 -33.007 1.00 92.06 88 ARG A C 1
ATOM 724 O O . ARG A 1 88 ? 42.685 -4.178 -33.382 1.00 92.06 88 ARG A O 1
ATOM 731 N N . ASN A 1 89 ? 40.586 -4.846 -33.806 1.00 92.50 89 ASN A N 1
ATOM 732 C CA . ASN A 1 89 ? 40.477 -4.381 -35.183 1.00 92.50 89 ASN A CA 1
ATOM 733 C C . ASN A 1 89 ? 39.601 -3.124 -35.323 1.00 92.50 89 ASN A C 1
ATOM 735 O O . ASN A 1 89 ? 39.353 -2.713 -36.455 1.00 92.50 89 ASN A O 1
ATOM 739 N N . ALA A 1 90 ? 39.105 -2.565 -34.217 1.00 89.88 90 ALA A N 1
ATOM 740 C CA . ALA A 1 90 ? 38.348 -1.323 -34.211 1.00 89.88 90 ALA A CA 1
ATOM 741 C C . ALA A 1 90 ? 39.271 -0.100 -34.315 1.00 89.88 90 ALA A C 1
ATOM 743 O O . ALA A 1 90 ? 40.492 -0.204 -34.178 1.00 89.88 90 ALA A O 1
ATOM 744 N N . GLU A 1 91 ? 38.674 1.056 -34.594 1.00 88.00 91 GLU A N 1
ATOM 745 C CA . GLU A 1 91 ? 39.372 2.340 -34.571 1.00 88.00 91 GLU A CA 1
ATOM 746 C C . GLU A 1 91 ? 39.816 2.690 -33.140 1.00 88.00 91 GLU A C 1
ATOM 748 O O . GLU A 1 91 ? 39.150 2.327 -32.170 1.00 88.00 91 GLU A O 1
ATOM 753 N N . ASP A 1 92 ? 40.955 3.375 -33.007 1.00 88.75 92 ASP A N 1
ATOM 754 C CA . ASP A 1 92 ? 41.529 3.729 -31.705 1.00 88.75 92 ASP A CA 1
ATOM 755 C C . ASP A 1 92 ? 40.739 4.893 -31.081 1.00 88.75 92 ASP A C 1
ATOM 757 O O . ASP A 1 92 ? 40.992 6.067 -31.356 1.00 88.75 92 ASP A O 1
ATOM 761 N N . VAL A 1 93 ? 39.720 4.547 -30.290 1.00 88.12 93 VAL A N 1
ATOM 762 C CA . VAL A 1 93 ? 38.826 5.483 -29.594 1.00 88.12 93 VAL A CA 1
ATOM 763 C C . VAL A 1 93 ? 39.134 5.482 -28.095 1.00 88.12 93 VAL A C 1
ATOM 765 O O . VAL A 1 93 ? 39.259 4.427 -27.468 1.00 88.12 93 VAL A O 1
ATOM 768 N N . ASP A 1 94 ? 39.193 6.670 -27.487 1.00 89.25 94 ASP A N 1
ATOM 769 C CA . ASP A 1 94 ? 39.371 6.820 -26.038 1.00 89.25 94 ASP A CA 1
ATOM 770 C C . ASP A 1 94 ? 38.094 6.441 -25.265 1.00 89.25 94 ASP A C 1
ATOM 772 O O . ASP A 1 94 ? 37.247 7.275 -24.947 1.00 89.25 94 ASP A O 1
ATOM 776 N N . ASN A 1 95 ? 37.979 5.161 -24.907 1.00 89.50 95 ASN A N 1
ATOM 777 C CA . ASN A 1 95 ? 36.904 4.642 -24.055 1.00 89.50 95 ASN A CA 1
ATOM 778 C C . ASN A 1 95 ? 37.003 5.096 -22.577 1.00 89.50 95 ASN A C 1
ATOM 780 O O . ASN A 1 95 ? 36.143 4.746 -21.771 1.00 89.50 95 ASN A O 1
ATOM 784 N N . GLY A 1 96 ? 38.041 5.848 -22.187 1.00 89.88 96 GLY A N 1
ATOM 785 C CA . GLY A 1 96 ? 38.225 6.375 -20.831 1.00 89.88 96 GLY A CA 1
ATOM 786 C C . GLY A 1 96 ? 37.627 7.769 -20.608 1.00 89.88 96 GLY A C 1
ATOM 787 O O . GLY A 1 96 ? 37.509 8.208 -19.460 1.00 89.88 96 GLY A O 1
ATOM 788 N N . SER A 1 97 ? 37.231 8.469 -21.676 1.00 90.25 97 SER A N 1
ATOM 789 C CA . SER A 1 97 ? 36.738 9.846 -21.619 1.00 90.25 97 SER A CA 1
ATOM 790 C C . SER A 1 97 ? 35.297 9.964 -22.111 1.00 90.25 97 SER A C 1
ATOM 792 O O . SER A 1 97 ? 35.022 9.972 -23.304 1.00 90.25 97 SER A O 1
ATOM 794 N N . VAL A 1 98 ? 34.359 10.207 -21.189 1.00 88.25 98 VAL A N 1
ATOM 795 C CA . VAL A 1 98 ? 32.948 10.499 -21.533 1.00 88.25 98 VAL A CA 1
ATOM 796 C C . VAL A 1 98 ? 32.815 11.767 -22.396 1.00 88.25 98 VAL A C 1
ATOM 798 O O . VAL A 1 98 ? 31.866 11.919 -23.166 1.00 88.25 98 VAL A O 1
ATOM 801 N N . ARG A 1 99 ? 33.768 12.705 -22.289 1.00 89.06 99 ARG A N 1
ATOM 802 C CA . ARG A 1 99 ? 33.762 13.945 -23.084 1.00 89.06 99 ARG A CA 1
ATOM 803 C C . ARG A 1 99 ? 33.995 13.652 -24.564 1.00 89.06 99 ARG A C 1
ATOM 805 O O . ARG A 1 99 ? 33.238 14.144 -25.400 1.00 89.06 99 ARG A O 1
ATOM 812 N N . GLU A 1 100 ? 34.958 12.783 -24.850 1.00 87.69 100 GLU A N 1
ATOM 813 C CA . GLU A 1 100 ? 35.381 12.405 -26.205 1.00 87.69 100 GLU A CA 1
ATOM 814 C C . GLU A 1 100 ? 34.663 11.150 -26.727 1.00 87.69 100 GLU A C 1
ATOM 816 O O . GLU A 1 100 ? 35.054 10.574 -27.735 1.00 87.69 100 GLU A O 1
ATOM 821 N N . ASP A 1 101 ? 33.589 10.730 -26.055 1.00 90.31 101 ASP A N 1
ATOM 822 C CA . ASP A 1 101 ? 32.876 9.508 -26.406 1.00 90.31 101 ASP A CA 1
ATOM 823 C C . ASP A 1 101 ? 32.119 9.622 -27.755 1.00 90.31 101 ASP A C 1
ATOM 825 O O . ASP A 1 101 ? 31.747 10.719 -28.196 1.00 90.31 101 ASP A O 1
ATOM 829 N N . VAL A 1 102 ? 31.892 8.486 -28.418 1.00 92.44 102 VAL A N 1
ATOM 830 C CA . VAL A 1 102 ? 31.254 8.388 -29.734 1.00 92.44 102 VAL A CA 1
ATOM 831 C C . VAL A 1 102 ? 29.785 8.799 -29.679 1.00 92.44 102 VAL A C 1
ATOM 833 O O . VAL A 1 102 ? 29.076 8.550 -28.700 1.00 92.44 102 VAL A O 1
ATOM 836 N N . SER A 1 103 ? 29.303 9.418 -30.759 1.00 91.19 103 SER A N 1
ATOM 837 C CA . SER A 1 103 ? 27.922 9.905 -30.848 1.00 91.19 103 SER A CA 1
ATOM 838 C C . SER A 1 103 ? 26.893 8.795 -30.635 1.00 91.19 103 SER A C 1
ATOM 840 O O . SER A 1 103 ? 25.931 9.009 -29.911 1.00 91.19 103 SER A O 1
ATOM 842 N N . GLU A 1 104 ? 27.124 7.596 -31.174 1.00 92.62 104 GLU A N 1
ATOM 843 C CA . GLU A 1 104 ? 26.183 6.473 -31.059 1.00 92.62 104 GLU A CA 1
ATOM 844 C C . GLU A 1 104 ? 25.971 6.018 -29.602 1.00 92.62 104 GLU A C 1
ATOM 846 O O . GLU A 1 104 ? 24.832 5.882 -29.154 1.00 92.62 104 GLU A O 1
ATOM 851 N N . ARG A 1 105 ? 27.054 5.874 -28.822 1.00 94.25 105 ARG A N 1
ATOM 852 C CA . ARG A 1 105 ? 26.994 5.538 -27.388 1.00 94.25 105 ARG A CA 1
ATOM 853 C C . ARG A 1 105 ? 26.326 6.646 -26.581 1.00 94.25 105 ARG A C 1
ATOM 855 O O . ARG A 1 105 ? 25.460 6.366 -25.751 1.00 94.25 105 ARG A O 1
ATOM 862 N N . LYS A 1 106 ? 26.668 7.909 -26.864 1.00 93.31 106 LYS A N 1
ATOM 863 C CA . LYS A 1 106 ? 26.033 9.083 -26.240 1.00 93.31 106 LYS A CA 1
ATOM 864 C C . LYS A 1 106 ? 24.527 9.115 -26.508 1.00 93.31 106 LYS A C 1
ATOM 866 O O . LYS A 1 106 ? 23.751 9.298 -25.569 1.00 93.31 106 LYS A O 1
ATOM 871 N N . ASP A 1 107 ? 24.113 8.904 -27.752 1.00 94.38 107 ASP A N 1
ATOM 872 C CA . ASP A 1 107 ? 22.709 8.931 -28.163 1.00 94.38 107 ASP A CA 1
ATOM 873 C C . ASP A 1 107 ? 21.917 7.766 -27.553 1.00 94.38 107 ASP A C 1
ATOM 875 O O . ASP A 1 107 ? 20.784 7.957 -27.104 1.00 94.38 107 ASP A O 1
ATOM 879 N N . LEU A 1 108 ? 22.513 6.573 -27.455 1.00 95.38 108 LEU A N 1
ATOM 880 C CA . LEU A 1 108 ? 21.896 5.428 -26.785 1.00 95.38 108 LEU A CA 1
ATOM 881 C C . LEU A 1 108 ? 21.705 5.691 -25.282 1.00 95.38 108 LEU A C 1
ATOM 883 O O . LEU A 1 108 ? 20.597 5.529 -24.760 1.00 95.38 108 LEU A O 1
ATOM 887 N N . ILE A 1 109 ? 22.748 6.159 -24.589 1.00 95.50 109 ILE A N 1
ATOM 888 C CA . ILE A 1 109 ? 22.707 6.399 -23.140 1.00 95.50 109 ILE A CA 1
ATOM 889 C C . ILE A 1 109 ? 21.773 7.565 -22.794 1.00 95.50 109 ILE A C 1
ATOM 891 O O . ILE A 1 109 ? 20.836 7.401 -22.009 1.00 95.50 109 ILE A O 1
ATOM 895 N N . PHE A 1 110 ? 22.000 8.749 -23.369 1.00 92.44 110 PHE A N 1
ATOM 896 C CA . PHE A 1 110 ? 21.251 9.957 -23.009 1.00 92.44 110 PHE A CA 1
ATOM 897 C C . PHE A 1 110 ? 19.891 10.041 -23.698 1.00 92.44 110 PHE A C 1
ATOM 899 O O . PHE A 1 110 ? 18.925 10.496 -23.086 1.00 92.44 110 PHE A O 1
ATOM 906 N N . GLY A 1 111 ? 19.798 9.605 -24.954 1.00 89.38 111 GLY A N 1
ATOM 907 C CA . GLY A 1 111 ? 18.560 9.678 -25.725 1.00 89.38 111 GLY A CA 1
ATOM 908 C C . GLY A 1 111 ? 17.549 8.604 -25.332 1.00 89.38 111 GLY A C 1
ATOM 909 O O . GLY A 1 111 ? 16.345 8.874 -25.326 1.00 89.38 111 GLY A O 1
ATOM 910 N N . GLN A 1 112 ? 18.013 7.404 -24.970 1.00 95.06 112 GLN A N 1
ATOM 911 C CA . GLN A 1 112 ? 17.130 6.248 -24.796 1.00 95.06 112 GLN A CA 1
ATOM 912 C C . GLN A 1 112 ? 17.175 5.660 -23.383 1.00 95.06 112 GLN A C 1
ATOM 914 O O . GLN A 1 112 ? 16.145 5.657 -22.704 1.00 95.06 112 GLN A O 1
ATOM 919 N N . ILE A 1 113 ? 18.343 5.200 -22.921 1.00 97.25 113 ILE A N 1
ATOM 920 C CA . ILE A 1 113 ? 18.474 4.462 -21.653 1.00 97.25 113 ILE A CA 1
ATOM 921 C C . ILE A 1 113 ? 18.079 5.338 -20.462 1.00 97.25 113 ILE A C 1
ATOM 923 O O . ILE A 1 113 ? 17.241 4.930 -19.660 1.00 97.25 113 ILE A O 1
ATOM 927 N N . SER A 1 114 ? 18.613 6.559 -20.375 1.00 97.00 114 SER A N 1
ATOM 928 C CA . SER A 1 114 ? 18.320 7.497 -19.282 1.00 97.00 114 SER A CA 1
ATOM 929 C C . SER A 1 114 ? 16.816 7.754 -19.131 1.00 97.00 114 SER A C 1
ATOM 931 O O . SER A 1 114 ? 16.253 7.616 -18.045 1.00 97.00 114 SER A O 1
ATOM 933 N N . ASN A 1 115 ? 16.130 8.036 -20.243 1.00 96.06 115 ASN A N 1
ATOM 934 C CA . ASN A 1 115 ? 14.690 8.289 -20.241 1.00 96.06 115 ASN A CA 1
ATOM 935 C C . ASN A 1 115 ? 13.885 7.049 -19.830 1.00 96.06 115 ASN A C 1
ATOM 937 O O . ASN A 1 115 ? 12.930 7.156 -19.059 1.00 96.06 115 ASN A O 1
ATOM 941 N N . ALA A 1 116 ? 14.277 5.869 -20.317 1.00 96.81 116 ALA A N 1
ATOM 942 C CA . ALA A 1 116 ? 13.603 4.622 -19.979 1.00 96.81 116 ALA A CA 1
ATOM 943 C C . ALA A 1 116 ? 13.787 4.232 -18.505 1.00 96.81 116 ALA A C 1
ATOM 945 O O . ALA A 1 116 ? 12.833 3.753 -17.892 1.00 96.81 116 ALA A O 1
ATOM 946 N N . LEU A 1 117 ? 14.972 4.471 -17.933 1.00 98.00 117 LEU A N 1
ATOM 947 C CA . LEU A 1 117 ? 15.243 4.251 -16.511 1.00 98.00 117 LEU A CA 1
ATOM 948 C C . LEU A 1 117 ? 14.389 5.171 -15.634 1.00 98.00 117 LEU A C 1
ATOM 950 O O . LEU A 1 117 ? 13.733 4.686 -14.720 1.00 98.00 117 LEU A O 1
ATOM 954 N N . VAL A 1 118 ? 14.300 6.466 -15.958 1.00 97.38 118 VAL A N 1
ATOM 955 C CA . VAL A 1 118 ? 13.453 7.415 -15.209 1.00 97.38 118 VAL A CA 1
ATOM 956 C C . VAL A 1 118 ? 11.981 6.990 -15.219 1.00 97.38 118 VAL A C 1
ATOM 958 O O . VAL A 1 118 ? 11.307 7.044 -14.187 1.00 97.38 118 VAL A O 1
ATOM 961 N N . GLU A 1 119 ? 11.469 6.562 -16.374 1.00 96.12 119 GLU A N 1
ATOM 962 C CA . GLU A 1 119 ? 10.090 6.081 -16.498 1.00 96.12 119 GLU A CA 1
ATOM 963 C C . GLU A 1 119 ? 9.863 4.798 -15.683 1.00 96.12 119 GLU A C 1
ATOM 965 O O . GLU A 1 119 ? 8.895 4.708 -14.923 1.00 96.12 119 GLU A O 1
ATOM 970 N N . TYR A 1 120 ? 10.780 3.834 -15.789 1.00 97.75 120 TYR A N 1
ATOM 971 C CA . TYR A 1 120 ? 10.725 2.581 -15.040 1.00 97.75 120 TYR A CA 1
ATOM 972 C C . TYR A 1 120 ? 10.781 2.806 -13.525 1.00 97.75 120 TYR A C 1
ATOM 974 O O . TYR A 1 120 ? 9.920 2.301 -12.802 1.00 97.75 120 TYR A O 1
ATOM 982 N N . ASP A 1 121 ? 11.735 3.604 -13.046 1.00 97.38 121 ASP A N 1
ATOM 983 C CA . ASP A 1 121 ? 11.941 3.874 -11.622 1.00 97.38 121 ASP A CA 1
ATOM 984 C C . ASP A 1 121 ? 10.729 4.566 -11.002 1.00 97.38 121 ASP A C 1
ATOM 986 O O . ASP A 1 121 ? 10.301 4.218 -9.895 1.00 97.38 121 ASP A O 1
ATOM 990 N N . ARG A 1 122 ? 10.124 5.511 -11.733 1.00 97.12 122 ARG A N 1
ATOM 991 C CA . ARG A 1 122 ? 8.892 6.173 -11.301 1.00 97.12 122 ARG A CA 1
ATOM 992 C C . ARG A 1 122 ? 7.757 5.166 -11.132 1.00 97.12 122 ARG A C 1
ATOM 994 O O . ARG A 1 122 ? 7.137 5.125 -10.067 1.00 97.12 122 ARG A O 1
ATOM 1001 N N . LEU A 1 123 ? 7.501 4.349 -12.154 1.00 96.38 123 LEU A N 1
ATOM 1002 C CA . LEU A 1 123 ? 6.443 3.336 -12.120 1.00 96.38 123 LEU A CA 1
ATOM 1003 C C . LEU A 1 123 ? 6.684 2.310 -11.008 1.00 96.38 123 LEU A C 1
ATOM 1005 O O . LEU A 1 123 ? 5.741 1.896 -10.328 1.00 96.38 123 LEU A O 1
ATOM 1009 N N . LEU A 1 124 ? 7.941 1.915 -10.796 1.00 96.31 124 LEU A N 1
ATOM 1010 C CA . LEU A 1 124 ? 8.329 0.968 -9.758 1.00 96.31 124 LEU A CA 1
ATOM 1011 C C . LEU A 1 124 ? 8.073 1.549 -8.367 1.00 96.31 124 LEU A C 1
ATOM 1013 O O . LEU A 1 124 ? 7.439 0.893 -7.541 1.00 96.31 124 LEU A O 1
ATOM 1017 N N . CYS A 1 125 ? 8.509 2.784 -8.112 1.00 95.81 125 CYS A N 1
ATOM 1018 C CA . CYS A 1 125 ? 8.294 3.456 -6.831 1.00 95.81 125 CYS A CA 1
ATOM 1019 C C . CYS A 1 125 ? 6.802 3.624 -6.519 1.00 95.81 125 CYS A C 1
ATOM 1021 O O . CYS A 1 125 ? 6.363 3.322 -5.405 1.00 95.81 125 CYS A O 1
ATOM 1023 N N . GLU A 1 126 ? 6.012 4.069 -7.500 1.00 93.19 126 GLU A N 1
ATOM 1024 C CA . GLU A 1 126 ? 4.561 4.210 -7.361 1.00 93.19 126 GLU A CA 1
ATOM 1025 C C . GLU A 1 126 ? 3.906 2.849 -7.065 1.00 93.19 126 GLU A C 1
ATOM 1027 O O . GLU A 1 126 ? 3.133 2.728 -6.111 1.00 93.19 126 GLU A O 1
ATOM 1032 N N . HIS A 1 127 ? 4.272 1.793 -7.800 1.00 93.56 127 HIS A N 1
ATOM 1033 C CA . HIS A 1 127 ? 3.721 0.457 -7.581 1.00 93.56 127 HIS A CA 1
ATOM 1034 C C . HIS A 1 127 ? 4.118 -0.138 -6.222 1.00 93.56 127 HIS A C 1
ATOM 1036 O O . HIS A 1 127 ? 3.269 -0.697 -5.526 1.00 93.56 127 HIS A O 1
ATOM 1042 N N . LEU A 1 128 ? 5.377 0.009 -5.797 1.00 92.44 128 LEU A N 1
ATOM 1043 C CA . LEU A 1 128 ? 5.834 -0.453 -4.483 1.00 92.44 128 LEU A CA 1
ATOM 1044 C C . LEU A 1 128 ? 5.096 0.265 -3.349 1.00 92.44 128 LEU A C 1
ATOM 1046 O O . LEU A 1 128 ? 4.687 -0.383 -2.385 1.00 92.44 128 LEU A O 1
ATOM 1050 N N . ARG A 1 129 ? 4.850 1.574 -3.484 1.00 90.88 129 ARG A N 1
ATOM 1051 C CA . ARG A 1 129 ? 4.049 2.351 -2.527 1.00 90.88 129 ARG A CA 1
ATOM 1052 C C . ARG A 1 129 ? 2.596 1.874 -2.460 1.00 90.88 129 ARG A C 1
ATOM 1054 O O . ARG A 1 129 ? 2.012 1.803 -1.381 1.00 90.88 129 ARG A O 1
ATOM 1061 N N . LEU A 1 130 ? 2.002 1.523 -3.597 1.00 90.12 130 LEU A N 1
ATOM 1062 C CA . LEU A 1 130 ? 0.659 0.944 -3.623 1.00 90.12 130 LEU A CA 1
ATOM 1063 C C . LEU A 1 130 ? 0.636 -0.464 -3.010 1.00 90.12 130 LEU A C 1
ATOM 1065 O O . LEU A 1 130 ? -0.308 -0.828 -2.311 1.00 90.12 130 LEU A O 1
ATOM 1069 N N . LYS A 1 131 ? 1.680 -1.265 -3.230 1.00 86.81 131 LYS A N 1
ATOM 1070 C CA . LYS A 1 131 ? 1.772 -2.642 -2.729 1.00 86.81 131 LYS A CA 1
ATOM 1071 C C . LYS A 1 131 ? 1.928 -2.719 -1.210 1.00 86.81 131 LYS A C 1
ATOM 1073 O O . LYS A 1 131 ? 1.440 -3.667 -0.603 1.00 86.81 131 LYS A O 1
ATOM 1078 N N . THR A 1 132 ? 2.570 -1.727 -0.593 1.00 85.88 132 THR A N 1
ATOM 1079 C CA . THR A 1 132 ? 2.645 -1.609 0.873 1.00 85.88 132 THR A CA 1
ATOM 1080 C C . THR A 1 132 ? 1.346 -1.103 1.499 1.00 85.88 132 THR A C 1
ATOM 1082 O O . THR A 1 132 ? 1.195 -1.171 2.719 1.00 85.88 132 THR A O 1
ATOM 1085 N N . SER A 1 133 ? 0.397 -0.622 0.688 1.00 84.12 133 SER A N 1
ATOM 1086 C CA . SER A 1 133 ? -0.908 -0.192 1.182 1.00 84.12 133 SER A CA 1
ATOM 1087 C C . SER A 1 133 ? -1.736 -1.404 1.627 1.00 84.12 133 SER A C 1
ATOM 1089 O O . SER A 1 133 ? -1.725 -2.442 0.953 1.00 84.12 133 SER A O 1
ATOM 1091 N N . PRO A 1 134 ? -2.458 -1.296 2.755 1.00 80.75 134 PRO A N 1
ATOM 1092 C CA . PRO A 1 134 ? -3.298 -2.374 3.260 1.00 80.75 134 PRO A CA 1
ATOM 1093 C C . PRO A 1 134 ? -4.431 -2.694 2.281 1.00 80.75 134 PRO A C 1
ATOM 1095 O O . PRO A 1 134 ? -4.932 -1.823 1.567 1.00 80.75 134 PRO A O 1
ATOM 1098 N N . GLU A 1 135 ? -4.870 -3.947 2.298 1.00 84.56 135 GLU A N 1
ATOM 1099 C CA . GLU A 1 135 ? -6.079 -4.359 1.592 1.00 84.56 135 GLU A CA 1
ATOM 1100 C C . GLU A 1 135 ? -7.315 -3.684 2.206 1.00 84.56 135 GLU A C 1
ATOM 1102 O O . GLU A 1 135 ? -7.403 -3.485 3.425 1.00 84.56 135 GLU A O 1
ATOM 1107 N N . ALA A 1 136 ? -8.279 -3.333 1.356 1.00 86.56 136 ALA A N 1
ATOM 1108 C CA . ALA A 1 136 ? -9.541 -2.757 1.786 1.00 86.56 136 ALA A CA 1
ATOM 1109 C C . ALA A 1 136 ? -10.290 -3.734 2.717 1.00 86.56 136 ALA A C 1
ATOM 1111 O O . ALA A 1 136 ? -10.452 -4.915 2.392 1.00 86.56 136 ALA A O 1
ATOM 1112 N N . PRO A 1 137 ? -10.804 -3.273 3.871 1.00 83.56 137 PRO A N 1
ATOM 1113 C CA . PRO A 1 137 ? -11.607 -4.118 4.740 1.00 83.56 137 PRO A CA 1
ATOM 1114 C C . PRO A 1 137 ? -12.847 -4.664 4.018 1.00 83.56 137 PRO A C 1
ATOM 1116 O O . PRO A 1 137 ? -13.569 -3.929 3.346 1.00 83.56 137 PRO A O 1
ATOM 1119 N N . LYS A 1 138 ? -13.192 -5.937 4.257 1.00 85.88 138 LYS A N 1
ATOM 1120 C CA . LYS A 1 138 ? -14.440 -6.536 3.733 1.00 85.88 138 LYS A CA 1
ATOM 1121 C C . LYS A 1 138 ? -15.696 -5.753 4.142 1.00 85.88 138 LYS A C 1
ATOM 1123 O O . LYS A 1 138 ? -16.692 -5.761 3.425 1.00 85.88 138 LYS A O 1
ATOM 1128 N N . ALA A 1 139 ? -15.647 -5.077 5.292 1.00 82.88 139 ALA A N 1
ATOM 1129 C CA . ALA A 1 139 ? -16.720 -4.207 5.764 1.00 82.88 139 ALA A CA 1
ATOM 1130 C C . ALA A 1 139 ? -16.959 -3.018 4.818 1.00 82.88 139 ALA A C 1
ATOM 1132 O O . ALA A 1 139 ? -18.107 -2.769 4.460 1.00 82.88 139 ALA A O 1
ATOM 1133 N N . THR A 1 140 ? -15.892 -2.360 4.351 1.00 86.44 140 THR A N 1
ATOM 1134 C CA . THR A 1 140 ? -15.942 -1.257 3.377 1.00 86.44 140 THR A CA 1
ATOM 1135 C C . THR A 1 140 ? -16.606 -1.706 2.081 1.00 86.44 140 THR A C 1
ATOM 1137 O O . THR A 1 140 ? -17.560 -1.080 1.626 1.00 86.44 140 THR A O 1
ATOM 1140 N N . VAL A 1 141 ? -16.194 -2.857 1.537 1.00 90.06 141 VAL A N 1
ATOM 1141 C CA . VAL A 1 141 ? -16.841 -3.448 0.352 1.00 90.06 141 VAL A CA 1
ATOM 1142 C C . VAL A 1 141 ? -18.326 -3.708 0.622 1.00 90.06 141 VAL A C 1
ATOM 1144 O O . VAL A 1 141 ? -19.177 -3.359 -0.189 1.00 90.06 141 VAL A O 1
ATOM 1147 N N . GLY A 1 142 ? -18.665 -4.235 1.802 1.00 88.00 142 GLY A N 1
ATOM 1148 C CA . GLY A 1 142 ? -20.051 -4.432 2.224 1.00 88.00 142 GLY A CA 1
ATOM 1149 C C . GLY A 1 142 ? -20.869 -3.137 2.313 1.00 88.00 142 GLY A C 1
ATOM 1150 O O . GLY A 1 142 ? -22.056 -3.149 1.985 1.00 88.00 142 GLY A O 1
ATOM 1151 N N . HIS A 1 143 ? -20.263 -2.021 2.727 1.00 87.06 143 HIS A N 1
ATOM 1152 C CA . HIS A 1 143 ? -20.917 -0.710 2.747 1.00 87.06 143 HIS A CA 1
ATOM 1153 C C . HIS A 1 143 ? -21.229 -0.222 1.333 1.00 87.06 143 HIS A C 1
ATOM 1155 O O . HIS A 1 143 ? -22.354 0.209 1.078 1.00 87.06 143 HIS A O 1
ATOM 1161 N N . ILE A 1 144 ? -20.271 -0.354 0.413 1.00 90.88 144 ILE A N 1
ATOM 1162 C CA . ILE A 1 144 ? -20.439 0.032 -0.991 1.00 90.88 144 ILE A CA 1
ATOM 1163 C C . ILE A 1 144 ? -21.515 -0.833 -1.659 1.00 90.88 144 ILE A C 1
ATOM 1165 O O . ILE A 1 144 ? -22.460 -0.304 -2.244 1.00 90.88 144 ILE A O 1
ATOM 1169 N N . THR A 1 145 ? -21.447 -2.156 -1.499 1.00 91.88 145 THR A N 1
ATOM 1170 C CA . THR A 1 145 ? -22.443 -3.086 -2.051 1.00 91.88 145 THR A CA 1
ATOM 1171 C C . THR A 1 145 ? -23.843 -2.801 -1.514 1.00 91.88 145 THR A C 1
ATOM 1173 O O . THR A 1 145 ? -24.807 -2.794 -2.278 1.00 91.88 145 THR A O 1
ATOM 1176 N N . ARG A 1 146 ? -23.971 -2.499 -0.215 1.00 89.56 146 ARG A N 1
ATOM 1177 C CA . ARG A 1 146 ? -25.255 -2.117 0.389 1.00 89.56 146 ARG A CA 1
ATOM 1178 C C . ARG A 1 146 ? -25.766 -0.783 -0.148 1.00 89.56 146 ARG A C 1
ATOM 1180 O O . ARG A 1 146 ? -26.965 -0.632 -0.365 1.00 89.56 146 ARG A O 1
ATOM 1187 N N . TRP A 1 147 ? -24.883 0.191 -0.355 1.00 90.94 147 TRP A N 1
ATOM 1188 C CA . TRP A 1 147 ? -25.260 1.473 -0.947 1.00 90.94 147 TRP A CA 1
ATOM 1189 C C . TRP A 1 147 ? -25.824 1.292 -2.361 1.00 90.94 147 TRP A C 1
ATOM 1191 O O . TRP A 1 147 ? -26.857 1.892 -2.670 1.00 90.94 147 TRP A O 1
ATOM 1201 N N . LEU A 1 148 ? -25.189 0.433 -3.171 1.00 91.38 148 LEU A N 1
ATOM 1202 C CA . LEU A 1 148 ? -25.616 0.096 -4.532 1.00 91.38 148 LEU A CA 1
ATOM 1203 C C . LEU A 1 148 ? -26.968 -0.628 -4.541 1.00 91.38 148 LEU A C 1
ATOM 1205 O O . LEU A 1 148 ? -27.868 -0.233 -5.282 1.00 91.38 148 LEU A O 1
ATOM 1209 N N . SER A 1 149 ? -27.141 -1.643 -3.686 1.00 88.44 149 SER A N 1
ATOM 1210 C CA . SER A 1 149 ? -28.383 -2.423 -3.622 1.00 88.44 149 SER A CA 1
ATOM 1211 C C . SER A 1 149 ? -29.568 -1.599 -3.114 1.00 88.44 149 SER A C 1
ATOM 1213 O O . SER A 1 149 ? -30.678 -1.732 -3.617 1.00 88.44 149 SER A O 1
ATOM 1215 N N . ASN A 1 150 ? -29.339 -0.702 -2.149 1.00 86.69 150 ASN A N 1
ATOM 1216 C CA . ASN A 1 150 ? -30.386 0.158 -1.589 1.00 86.69 150 ASN A CA 1
ATOM 1217 C C . ASN A 1 150 ? -30.934 1.188 -2.589 1.00 86.69 150 ASN A C 1
ATOM 1219 O O . ASN A 1 150 ? -31.961 1.799 -2.313 1.00 86.69 150 ASN A O 1
ATOM 1223 N N . ARG A 1 151 ? -30.240 1.422 -3.709 1.00 84.56 151 ARG A N 1
ATOM 1224 C CA . ARG A 1 151 ? -30.597 2.420 -4.733 1.00 84.56 151 ARG A CA 1
ATOM 1225 C C . ARG A 1 151 ? -30.912 1.793 -6.087 1.00 84.56 151 ARG A C 1
ATOM 1227 O O . ARG A 1 151 ? -30.782 2.456 -7.110 1.00 84.56 151 ARG A O 1
ATOM 1234 N N . ASN A 1 152 ? -31.287 0.514 -6.087 1.00 86.00 1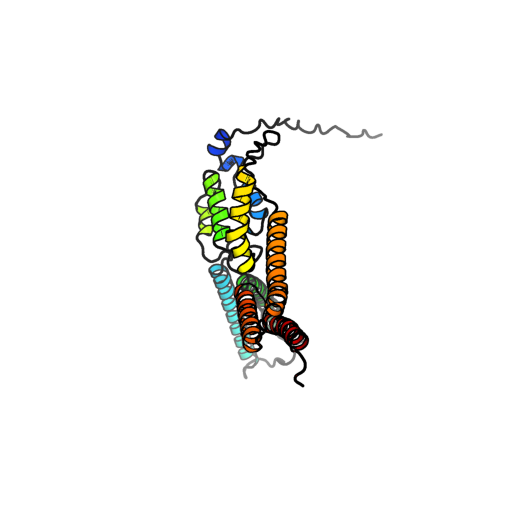52 ASN A N 1
ATOM 1235 C CA . ASN A 1 152 ? -31.652 -0.224 -7.292 1.00 86.00 152 ASN A CA 1
ATOM 1236 C C . ASN A 1 152 ? -30.541 -0.224 -8.365 1.00 86.00 152 ASN A C 1
ATOM 1238 O O . ASN A 1 152 ? -30.817 -0.094 -9.552 1.00 86.00 152 ASN A O 1
ATOM 1242 N N . HIS A 1 153 ? -29.276 -0.346 -7.936 1.00 88.00 153 HIS A N 1
ATOM 1243 C CA . HIS A 1 153 ? -28.095 -0.404 -8.807 1.00 88.00 153 HIS A CA 1
ATOM 1244 C C . HIS A 1 153 ? -28.001 0.775 -9.803 1.00 88.00 153 HIS A C 1
ATOM 1246 O O . HIS A 1 153 ? -28.153 0.593 -11.009 1.00 88.00 153 HIS A O 1
ATOM 1252 N N . PRO A 1 154 ? -27.700 1.999 -9.322 1.00 90.56 154 PRO A N 1
ATOM 1253 C CA . PRO A 1 154 ? -27.625 3.196 -10.169 1.00 90.56 154 PRO A CA 1
ATOM 1254 C C . PRO A 1 154 ? -26.427 3.214 -11.137 1.00 90.56 154 PRO A C 1
ATOM 1256 O O . PRO A 1 154 ? -26.358 4.098 -11.988 1.00 90.56 154 PRO A O 1
ATOM 1259 N N . ILE A 1 155 ? -25.469 2.297 -10.976 1.00 93.69 155 ILE A N 1
ATOM 1260 C CA . ILE A 1 155 ? -24.230 2.187 -11.759 1.00 93.69 155 ILE A CA 1
ATOM 1261 C C . ILE A 1 155 ? -24.273 0.899 -12.579 1.00 93.69 155 ILE A C 1
ATOM 1263 O O . ILE A 1 155 ? -24.868 -0.090 -12.142 1.00 93.69 155 ILE A O 1
ATOM 1267 N N . ASP A 1 156 ? -23.622 0.898 -13.743 1.00 93.50 156 ASP A N 1
ATOM 1268 C CA . ASP A 1 156 ? -23.545 -0.284 -14.593 1.00 93.50 156 ASP A CA 1
ATOM 1269 C C . ASP A 1 156 ? -22.909 -1.475 -13.855 1.00 93.50 156 ASP A C 1
ATOM 1271 O O . ASP A 1 156 ? -21.915 -1.360 -13.130 1.00 93.50 156 ASP A O 1
ATOM 1275 N N . SER A 1 157 ? -23.487 -2.658 -14.055 1.00 91.00 157 SER A N 1
ATOM 1276 C CA . SER A 1 157 ? -23.009 -3.901 -13.444 1.00 91.00 157 SER A CA 1
ATOM 1277 C C . SER A 1 157 ? -21.535 -4.211 -13.752 1.00 91.00 157 SER A C 1
ATOM 1279 O O . SER A 1 157 ? -20.815 -4.667 -12.866 1.00 91.00 157 SER A O 1
ATOM 1281 N N . LYS A 1 158 ? -21.045 -3.898 -14.959 1.00 92.75 158 LYS A N 1
ATOM 1282 C CA . LYS A 1 158 ? -19.643 -4.121 -15.352 1.00 92.75 158 LYS A CA 1
ATOM 1283 C C . LYS A 1 158 ? -18.690 -3.196 -14.610 1.00 92.75 158 LYS A C 1
ATOM 1285 O O . LYS A 1 158 ? -17.565 -3.568 -14.297 1.00 92.75 158 LYS A O 1
ATOM 1290 N N . GLU A 1 159 ? -19.150 -1.993 -14.294 1.00 93.06 159 GLU A N 1
ATOM 1291 C CA . GLU A 1 159 ? -18.362 -1.002 -13.570 1.00 93.06 159 GLU A CA 1
ATOM 1292 C C . GLU A 1 159 ? -18.374 -1.226 -12.056 1.00 93.06 159 GLU A C 1
ATOM 1294 O O . GLU A 1 159 ? -17.609 -0.582 -11.351 1.00 93.06 159 GLU A O 1
ATOM 1299 N N . THR A 1 160 ? -19.199 -2.148 -11.546 1.00 93.19 160 THR A N 1
ATOM 1300 C CA . THR A 1 160 ? -19.233 -2.543 -10.124 1.00 93.19 160 THR A CA 1
ATOM 1301 C C . THR A 1 160 ? -18.598 -3.913 -9.862 1.00 93.19 160 THR A C 1
ATOM 1303 O O . THR A 1 160 ? -18.340 -4.257 -8.708 1.00 93.19 160 THR A O 1
ATOM 1306 N N . GLU A 1 161 ? -18.241 -4.662 -10.913 1.00 93.12 161 GLU A N 1
ATOM 1307 C CA . GLU A 1 161 ? -17.567 -5.972 -10.837 1.00 93.12 161 GLU A CA 1
ATOM 1308 C C . GLU A 1 161 ? -16.232 -5.908 -10.075 1.00 93.12 161 GLU A C 1
ATOM 1310 O O . GLU A 1 161 ? -15.821 -6.865 -9.413 1.00 93.12 161 GLU A O 1
ATOM 1315 N N . PHE A 1 162 ? -15.577 -4.744 -10.091 1.00 93.69 162 PHE A N 1
ATOM 1316 C CA . PHE A 1 162 ? -14.326 -4.510 -9.375 1.00 93.69 162 PHE A CA 1
ATOM 1317 C C . PHE A 1 162 ? -14.429 -4.777 -7.865 1.00 93.69 162 PHE A C 1
ATOM 1319 O O . PHE A 1 162 ? -13.426 -5.137 -7.253 1.00 93.69 162 PHE A O 1
ATOM 1326 N N . LEU A 1 163 ? -15.624 -4.660 -7.272 1.00 91.88 163 LEU A N 1
ATOM 1327 C CA . LEU A 1 163 ? -15.870 -4.939 -5.853 1.00 91.88 163 LEU A CA 1
ATOM 1328 C C . LEU A 1 163 ? -15.661 -6.416 -5.483 1.00 91.88 163 LEU A C 1
ATOM 1330 O O . LEU A 1 163 ? -15.475 -6.728 -4.309 1.00 91.88 163 LEU A O 1
ATOM 1334 N N . GLY A 1 164 ? -15.683 -7.323 -6.465 1.00 90.00 164 GLY A N 1
ATOM 1335 C CA . GLY A 1 164 ? -15.367 -8.741 -6.278 1.00 90.00 164 GLY A CA 1
ATOM 1336 C C . GLY A 1 164 ? -13.873 -9.068 -6.357 1.00 90.00 164 GLY A C 1
ATOM 1337 O O . GLY A 1 164 ? -13.487 -10.213 -6.122 1.00 90.00 164 GLY A O 1
ATOM 1338 N N . CYS A 1 165 ? -13.024 -8.099 -6.703 1.00 89.50 165 CYS A N 1
ATOM 1339 C CA . CYS A 1 165 ? -11.588 -8.318 -6.831 1.00 89.50 165 CYS A CA 1
ATOM 1340 C C . CYS A 1 165 ? -10.887 -8.293 -5.462 1.00 89.50 165 CYS A C 1
ATOM 1342 O O . CYS A 1 165 ? -11.306 -7.596 -4.542 1.00 89.50 165 CYS A O 1
ATOM 1344 N N . SER A 1 166 ? -9.779 -9.028 -5.337 1.00 86.56 166 SER A N 1
ATOM 1345 C CA . SER A 1 166 ? -8.952 -9.060 -4.119 1.00 86.56 166 SER A CA 1
ATOM 1346 C C . SER A 1 166 ? -7.891 -7.954 -4.062 1.00 86.56 166 SER A C 1
ATOM 1348 O O . SER A 1 166 ? -7.157 -7.855 -3.088 1.00 86.56 166 SER A O 1
ATOM 1350 N N . ASP A 1 167 ? -7.748 -7.147 -5.116 1.00 90.50 167 ASP A N 1
ATOM 1351 C CA . ASP A 1 167 ? -6.743 -6.081 -5.220 1.00 90.50 167 ASP A CA 1
ATOM 1352 C C . ASP A 1 167 ? -7.306 -4.707 -4.826 1.00 90.50 167 ASP A C 1
ATOM 1354 O O . ASP A 1 167 ? -6.896 -3.687 -5.374 1.00 90.50 167 ASP A O 1
ATOM 1358 N N . LEU A 1 168 ? -8.261 -4.669 -3.895 1.00 91.19 168 LEU A N 1
ATOM 1359 C CA . LEU A 1 168 ? -8.886 -3.432 -3.433 1.00 91.19 168 LEU A CA 1
ATOM 1360 C C . LEU A 1 168 ? -8.040 -2.752 -2.354 1.00 91.19 168 LEU A C 1
ATOM 1362 O O . LEU A 1 168 ? -7.606 -3.384 -1.393 1.00 91.19 168 LEU A O 1
ATOM 1366 N N . ILE A 1 169 ? -7.863 -1.442 -2.489 1.00 90.06 169 ILE A N 1
ATOM 1367 C CA . ILE A 1 169 ? -7.211 -0.562 -1.516 1.00 90.06 169 ILE A CA 1
ATOM 1368 C C . ILE A 1 169 ? -8.199 0.489 -1.018 1.00 90.06 169 ILE A C 1
ATOM 1370 O O . ILE A 1 169 ? -9.108 0.891 -1.745 1.00 90.06 169 ILE A O 1
ATOM 1374 N N . SER A 1 170 ? -8.008 0.937 0.220 1.00 86.31 170 SER A N 1
ATOM 1375 C CA . SER A 1 170 ? -8.795 2.001 0.850 1.00 86.31 170 SER A CA 1
ATOM 1376 C C . SER A 1 170 ? -7.896 3.188 1.214 1.00 86.31 170 SER A C 1
ATOM 1378 O O . SER A 1 170 ? -6.686 3.018 1.374 1.00 86.31 170 SER A O 1
ATOM 1380 N N . ALA A 1 171 ? -8.478 4.388 1.308 1.00 72.00 171 ALA A N 1
ATOM 1381 C CA . ALA A 1 171 ? -7.755 5.645 1.525 1.00 72.00 171 ALA A CA 1
ATOM 1382 C C . ALA A 1 171 ? -7.048 5.683 2.886 1.00 72.00 171 ALA A C 1
ATOM 1384 O O . ALA A 1 171 ? -5.963 6.251 3.012 1.00 72.00 171 ALA A O 1
ATOM 1385 N N . SER A 1 172 ? -7.623 5.008 3.879 1.00 63.91 172 SER A N 1
ATOM 1386 C CA . SER A 1 172 ? -7.030 4.870 5.195 1.00 63.91 172 SER A CA 1
ATOM 1387 C C . SER A 1 172 ? -7.052 3.406 5.623 1.00 63.91 172 SER A C 1
ATOM 1389 O O . SER A 1 172 ? -8.096 2.748 5.554 1.00 63.91 172 SER A O 1
ATOM 1391 N N . PRO A 1 173 ? -5.929 2.863 6.130 1.00 56.19 173 PRO A N 1
ATOM 1392 C CA . PRO A 1 173 ? -5.999 1.779 7.083 1.00 56.19 173 PRO A CA 1
ATOM 1393 C C . PRO A 1 173 ? -6.829 2.298 8.255 1.00 56.19 173 PRO A C 1
ATOM 1395 O O . PRO A 1 173 ? -6.303 2.888 9.195 1.00 56.19 173 PRO A O 1
ATOM 1398 N N . SER A 1 174 ? -8.129 2.033 8.239 1.00 53.62 174 SER A N 1
ATOM 1399 C CA . SER A 1 174 ? -8.966 2.040 9.432 1.00 53.62 174 SER A CA 1
ATOM 1400 C C . SER A 1 174 ? -8.476 0.896 10.336 1.00 53.62 174 SER A C 1
ATOM 1402 O O . SER A 1 174 ? -9.157 -0.100 10.587 1.00 53.62 174 SER A O 1
ATOM 1404 N N . GLN A 1 175 ? -7.231 0.989 10.820 1.00 55.22 175 GLN A N 1
ATOM 1405 C CA . GLN A 1 175 ? -6.648 0.196 11.894 1.00 55.22 175 GLN A CA 1
ATOM 1406 C C . GLN A 1 175 ? -7.286 0.662 13.207 1.00 55.22 175 GLN A C 1
ATOM 1408 O O . GLN A 1 175 ? -6.616 1.016 14.173 1.00 55.22 175 GLN A O 1
ATOM 1413 N N . LYS A 1 176 ? -8.623 0.670 13.262 1.00 61.66 176 LYS A N 1
ATOM 1414 C CA . LYS A 1 176 ? -9.345 0.642 14.529 1.00 61.66 176 LYS A CA 1
ATOM 1415 C C . LYS A 1 176 ? -8.796 -0.592 15.255 1.00 61.66 176 LYS A C 1
ATOM 1417 O O . LYS A 1 176 ? -8.951 -1.711 14.759 1.00 61.66 176 LYS A O 1
ATOM 1422 N N . ALA A 1 177 ? -8.068 -0.371 16.352 1.00 67.62 177 ALA A N 1
ATOM 1423 C CA . ALA A 1 177 ? -7.416 -1.441 17.101 1.00 67.62 177 ALA A CA 1
ATOM 1424 C C . ALA A 1 177 ? -8.444 -2.539 17.447 1.00 67.62 177 ALA A C 1
ATOM 1426 O O . ALA A 1 177 ? -9.620 -2.207 17.643 1.00 67.62 177 ALA A O 1
ATOM 1427 N N . PRO A 1 178 ? -8.062 -3.828 17.519 1.00 72.19 178 PRO A N 1
ATOM 1428 C CA . PRO A 1 178 ? -9.017 -4.922 17.722 1.00 72.19 178 PRO A CA 1
ATOM 1429 C C . PRO A 1 178 ? -9.947 -4.694 18.919 1.00 72.19 178 PRO A C 1
ATOM 1431 O O . PRO A 1 178 ? -11.155 -4.907 18.814 1.00 72.19 178 PRO A O 1
ATOM 1434 N N . LEU A 1 179 ? -9.406 -4.148 20.013 1.00 72.75 179 LEU A N 1
ATOM 1435 C CA . LEU A 1 179 ? -10.174 -3.803 21.206 1.00 72.75 179 LEU A CA 1
ATOM 1436 C C . LEU A 1 179 ? -11.193 -2.692 20.949 1.00 72.75 179 LEU A C 1
ATOM 1438 O O . LEU A 1 179 ? -12.323 -2.787 21.414 1.00 72.75 179 LEU A O 1
ATOM 1442 N N . ARG A 1 180 ? -10.845 -1.676 20.157 1.00 73.50 180 ARG A N 1
ATOM 1443 C CA . ARG A 1 180 ? -11.784 -0.615 19.774 1.00 73.50 180 ARG A CA 1
ATOM 1444 C C . ARG A 1 180 ? -12.936 -1.164 18.937 1.00 73.50 180 ARG A C 1
ATOM 1446 O O . ARG A 1 180 ? -14.088 -0.876 19.244 1.00 73.50 180 ARG A O 1
ATOM 1453 N N . ARG A 1 181 ? -12.643 -2.016 17.948 1.00 73.31 181 ARG A N 1
ATOM 1454 C CA . ARG A 1 181 ? -13.681 -2.683 17.139 1.00 73.31 181 ARG A CA 1
ATOM 1455 C C . ARG A 1 181 ? -14.590 -3.558 18.000 1.00 73.31 181 ARG A C 1
ATOM 1457 O O . ARG A 1 181 ? -15.805 -3.547 17.817 1.00 73.31 181 ARG A O 1
ATOM 1464 N N . TRP A 1 182 ? -14.015 -4.294 18.948 1.00 76.81 182 TRP A N 1
ATOM 1465 C CA . TRP A 1 182 ? -14.788 -5.121 19.869 1.00 76.81 182 TRP A CA 1
ATOM 1466 C C . TRP A 1 182 ? -15.681 -4.276 20.785 1.00 76.81 182 TRP A C 1
ATOM 1468 O O . TRP A 1 182 ? -16.861 -4.583 20.914 1.00 76.81 182 TRP A O 1
ATOM 1478 N N . VAL A 1 183 ? -15.171 -3.179 21.357 1.00 74.88 183 VAL A N 1
ATOM 1479 C CA . VAL A 1 183 ? -15.962 -2.252 22.189 1.00 74.88 183 VAL A CA 1
ATOM 1480 C C . VAL A 1 183 ? -17.109 -1.635 21.385 1.00 74.88 183 VAL A C 1
ATOM 1482 O O . VAL A 1 183 ? -18.245 -1.586 21.865 1.00 74.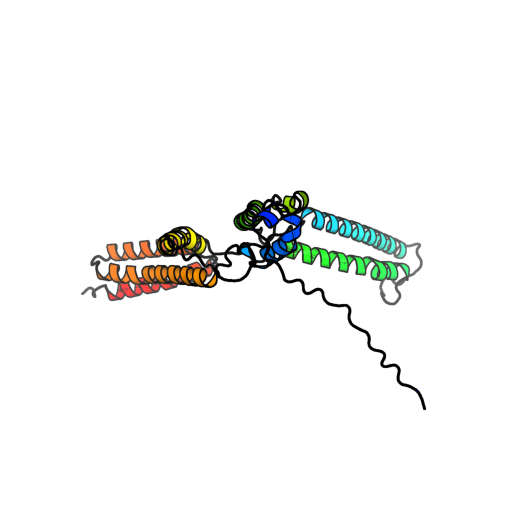88 183 VAL A O 1
ATOM 1485 N N . GLU A 1 184 ? -16.843 -1.218 20.145 1.00 75.75 184 GLU A N 1
ATOM 1486 C CA . GLU A 1 184 ? -17.868 -0.691 19.243 1.00 75.75 184 GLU A CA 1
ATOM 1487 C C . GLU A 1 184 ? -18.982 -1.725 19.001 1.00 75.75 184 GLU A C 1
ATOM 1489 O O . GLU A 1 184 ? -20.163 -1.414 19.168 1.00 75.75 184 GLU A O 1
ATOM 1494 N N . GLN A 1 185 ? -18.627 -2.976 18.694 1.00 75.19 185 GLN A N 1
ATOM 1495 C CA . GLN A 1 185 ? -19.592 -4.045 18.407 1.00 75.19 185 GLN A CA 1
ATOM 1496 C C . GLN A 1 185 ? -20.339 -4.567 19.640 1.00 75.19 185 GLN A C 1
ATOM 1498 O O . GLN A 1 185 ? -21.541 -4.824 19.559 1.00 75.19 185 GLN A O 1
ATOM 1503 N N . ALA A 1 186 ? -19.647 -4.742 20.764 1.00 75.38 186 ALA A N 1
ATOM 1504 C CA . ALA A 1 186 ? -20.182 -5.403 21.951 1.00 75.38 186 ALA A CA 1
ATOM 1505 C C . ALA A 1 186 ? -20.926 -4.445 22.888 1.00 75.38 186 ALA A C 1
ATOM 1507 O O . ALA A 1 186 ? -21.889 -4.851 23.536 1.00 75.38 186 ALA A O 1
ATOM 1508 N N . ILE A 1 187 ? -20.493 -3.182 22.972 1.00 72.94 187 ILE A N 1
ATOM 1509 C CA . ILE A 1 187 ? -20.984 -2.232 23.979 1.00 72.94 187 ILE A CA 1
ATOM 1510 C C . ILE A 1 187 ? -21.700 -1.061 23.310 1.00 72.94 187 ILE A C 1
ATOM 1512 O O . ILE A 1 187 ? -22.839 -0.750 23.664 1.00 72.94 187 ILE A O 1
ATOM 1516 N N . ILE A 1 188 ? -21.076 -0.422 22.319 1.00 70.38 188 ILE A N 1
ATOM 1517 C CA . ILE A 1 188 ? -21.577 0.850 21.778 1.00 70.38 188 ILE A CA 1
ATOM 1518 C C . ILE A 1 188 ? -22.772 0.649 20.848 1.00 70.38 188 ILE A C 1
ATOM 1520 O O . ILE A 1 188 ? -23.805 1.281 21.044 1.00 70.38 188 ILE A O 1
ATOM 1524 N N . ILE A 1 189 ? -22.690 -0.250 19.866 1.00 73.88 189 ILE A N 1
ATOM 1525 C CA . ILE A 1 189 ? -23.803 -0.497 18.938 1.00 73.88 189 ILE A CA 1
ATOM 1526 C C . ILE A 1 189 ? -25.060 -0.990 19.684 1.00 73.88 189 ILE A C 1
ATOM 1528 O O . ILE A 1 189 ? -26.148 -0.473 19.409 1.00 73.88 189 ILE A O 1
ATOM 1532 N N . P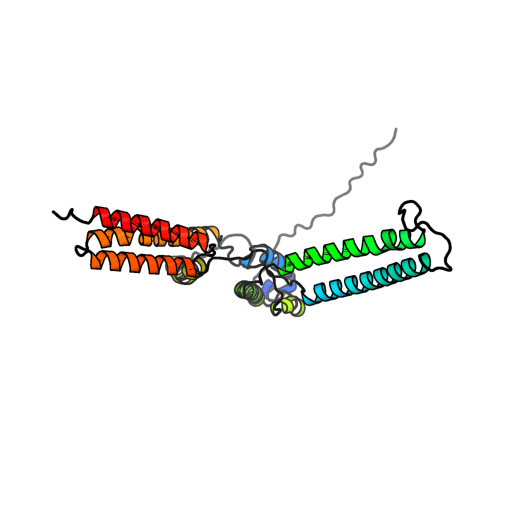RO A 1 190 ? -24.974 -1.936 20.643 1.00 72.75 190 PRO A N 1
ATOM 1533 C CA . PRO A 1 190 ? -26.138 -2.358 21.418 1.00 72.75 190 PRO A CA 1
ATOM 1534 C C . PRO A 1 190 ? -26.703 -1.251 22.312 1.00 72.75 190 PRO A C 1
ATOM 1536 O O . PRO A 1 190 ? -27.917 -1.057 22.322 1.00 72.75 190 PRO A O 1
ATOM 1539 N N . SER A 1 191 ? -25.855 -0.491 23.016 1.00 66.69 191 SER A N 1
ATOM 1540 C CA . SER A 1 191 ? -26.309 0.604 23.889 1.00 66.69 191 SER A CA 1
ATOM 1541 C C . SER A 1 191 ? -26.924 1.756 23.097 1.00 66.69 191 SER A C 1
ATOM 1543 O O . SER A 1 191 ? -28.006 2.218 23.448 1.00 66.69 191 SER A O 1
ATOM 1545 N N . ALA A 1 192 ? -26.326 2.149 21.971 1.00 65.81 192 ALA A N 1
ATOM 1546 C CA . ALA A 1 192 ? -26.885 3.148 21.068 1.00 65.81 192 ALA A CA 1
ATOM 1547 C C . ALA A 1 192 ? -28.233 2.696 20.491 1.00 65.81 192 ALA A C 1
ATOM 1549 O O . ALA A 1 192 ? -29.170 3.487 20.448 1.00 65.81 192 ALA A O 1
ATOM 1550 N N . ARG A 1 193 ? -28.385 1.417 20.112 1.00 63.94 193 ARG A N 1
ATOM 1551 C CA . ARG A 1 193 ? -29.683 0.856 19.684 1.00 63.94 193 ARG A CA 1
ATOM 1552 C C . ARG A 1 193 ? -30.722 0.862 20.803 1.00 63.94 193 ARG A C 1
ATOM 1554 O O . ARG A 1 193 ? -31.903 1.042 20.521 1.00 63.94 193 ARG A O 1
ATOM 1561 N N . PHE A 1 194 ? -30.300 0.662 22.049 1.00 61.59 194 PHE A N 1
ATOM 1562 C CA . PHE A 1 194 ? -31.190 0.643 23.207 1.00 61.59 194 PHE A CA 1
ATOM 1563 C C . PHE A 1 194 ? -31.642 2.057 23.606 1.00 61.59 194 PHE A C 1
ATOM 1565 O O . PHE A 1 194 ? -32.834 2.285 23.796 1.00 61.59 194 PHE A O 1
ATOM 1572 N N . LEU A 1 195 ? -30.717 3.023 23.637 1.00 58.00 195 LEU A N 1
ATOM 1573 C CA . LEU A 1 195 ? -30.986 4.437 23.930 1.00 58.00 195 LEU A CA 1
ATOM 1574 C C . LEU A 1 195 ? -31.752 5.137 22.793 1.00 58.00 195 LEU A C 1
ATOM 1576 O O . LEU A 1 195 ? -32.714 5.859 23.055 1.00 58.00 195 LEU A O 1
ATOM 1580 N N . ASN A 1 196 ? -31.424 4.861 21.524 1.00 54.03 196 ASN A N 1
ATOM 1581 C CA . ASN A 1 196 ? -32.153 5.423 20.378 1.00 54.03 196 ASN A CA 1
ATOM 1582 C C . ASN A 1 196 ? -33.472 4.707 20.059 1.00 54.03 196 ASN A C 1
ATOM 1584 O O . ASN A 1 196 ? -34.201 5.158 19.175 1.00 54.03 196 ASN A O 1
ATOM 1588 N N . LYS A 1 197 ? -33.858 3.659 20.802 1.00 47.00 197 LYS A N 1
ATOM 1589 C CA . LYS A 1 197 ? -35.189 3.039 20.662 1.00 47.00 197 LYS A CA 1
ATOM 1590 C C . LYS A 1 197 ? -36.327 4.005 21.034 1.00 47.00 197 LYS A C 1
ATOM 1592 O O . LYS A 1 197 ? -37.457 3.798 20.601 1.00 47.00 197 LYS A O 1
ATOM 1597 N N . SER A 1 198 ? -36.027 5.077 21.776 1.00 39.62 198 SER A N 1
ATOM 1598 C CA . SER A 1 198 ? -36.995 6.104 22.184 1.00 39.62 198 SER A CA 1
ATOM 1599 C C . SER A 1 198 ? -36.994 7.373 21.317 1.00 39.62 198 SER A C 1
ATOM 1601 O O . SER A 1 198 ? -37.862 8.224 21.502 1.00 39.62 198 SER A O 1
ATOM 1603 N N . SER A 1 199 ? -36.074 7.522 20.358 1.00 39.91 199 SER A N 1
ATOM 1604 C CA . SER A 1 199 ? -36.023 8.696 19.475 1.00 39.91 199 SER A CA 1
ATOM 1605 C C . SER A 1 199 ? -36.422 8.306 18.057 1.00 39.91 199 SER A C 1
ATOM 1607 O O . SER A 1 199 ? -35.634 8.331 17.116 1.00 39.91 199 SER A O 1
ATOM 1609 N N . LYS A 1 200 ? -37.701 7.966 17.879 1.00 36.16 200 LYS A N 1
ATOM 1610 C CA . LYS A 1 200 ? -38.346 8.000 16.561 1.00 36.16 200 LYS A CA 1
ATOM 1611 C C . LYS A 1 200 ? -38.669 9.464 16.231 1.00 36.16 200 LYS A C 1
ATOM 1613 O O . LYS A 1 200 ? -39.825 9.836 16.052 1.00 36.16 200 LYS A O 1
ATOM 1618 N N . ARG A 1 201 ? -37.650 10.331 16.219 1.00 35.62 201 ARG A N 1
ATOM 1619 C CA . ARG A 1 201 ? -37.796 11.719 15.776 1.00 35.62 201 ARG A CA 1
ATOM 1620 C C . ARG A 1 201 ? -37.819 11.691 14.254 1.00 35.62 201 ARG A C 1
ATOM 1622 O O . ARG A 1 201 ? -36.793 11.670 13.588 1.00 35.62 201 ARG A O 1
ATOM 1629 N N . ARG A 1 202 ? -39.038 11.609 13.728 1.00 36.72 202 ARG A N 1
ATOM 1630 C CA . ARG A 1 202 ? -39.386 11.931 12.348 1.00 36.72 202 ARG A CA 1
ATOM 1631 C C . ARG A 1 202 ? -38.943 13.377 12.110 1.00 36.72 202 ARG A C 1
ATOM 1633 O O . ARG A 1 202 ? -39.657 14.302 12.475 1.00 36.72 202 ARG A O 1
ATOM 1640 N N . SER A 1 203 ? -37.735 13.570 11.584 1.00 33.09 203 SER A N 1
ATOM 1641 C CA . SER A 1 203 ? -37.290 14.852 11.040 1.00 33.09 203 SER A CA 1
ATOM 1642 C C . SER A 1 203 ? -37.945 15.016 9.673 1.00 33.09 203 SER A C 1
ATOM 1644 O O . SER A 1 203 ? -37.408 14.632 8.636 1.00 33.09 203 SER A O 1
ATOM 1646 N N . GLN A 1 204 ? -39.187 15.474 9.727 1.00 34.34 204 GLN A N 1
ATOM 1647 C CA . GLN A 1 204 ? -39.882 16.127 8.635 1.00 34.34 204 GLN A CA 1
ATOM 1648 C C . GLN A 1 204 ? -39.429 17.597 8.692 1.00 34.34 204 GLN A C 1
ATOM 1650 O O . GLN A 1 204 ? -39.426 18.152 9.787 1.00 34.34 204 GLN A O 1
ATOM 1655 N N . ASP A 1 205 ? -39.009 18.144 7.543 1.00 30.91 205 ASP A N 1
ATOM 1656 C CA . ASP A 1 205 ? -38.390 19.466 7.282 1.00 30.91 205 ASP A CA 1
ATOM 1657 C C . ASP A 1 205 ? -36.847 19.463 7.277 1.00 30.91 205 ASP A C 1
ATOM 1659 O O . ASP A 1 205 ? -36.215 19.041 8.234 1.00 30.91 205 ASP A O 1
ATOM 1663 N N . LEU A 1 206 ? -36.119 19.923 6.249 1.00 38.53 206 LEU A N 1
ATOM 1664 C CA . LEU A 1 206 ? -36.468 20.545 4.967 1.00 38.53 206 LEU A CA 1
ATOM 1665 C C . LEU A 1 206 ? -35.179 20.605 4.105 1.00 38.53 206 LEU A C 1
ATOM 1667 O O . LEU A 1 206 ? -34.411 21.545 4.247 1.00 38.53 206 LEU A O 1
ATOM 1671 N N . ALA A 1 207 ? -34.907 19.613 3.246 1.00 35.50 207 ALA A N 1
ATOM 1672 C CA . ALA A 1 207 ? -34.042 19.729 2.050 1.00 35.50 207 ALA A CA 1
ATOM 1673 C C . ALA A 1 207 ? -33.981 18.384 1.301 1.00 35.50 207 ALA A C 1
ATOM 1675 O O . ALA A 1 207 ? -33.437 17.401 1.800 1.00 35.50 207 ALA A O 1
ATOM 1676 N N . GLY A 1 208 ? -34.534 18.347 0.087 1.00 35.28 208 GLY A N 1
ATOM 1677 C CA . GLY A 1 208 ? -34.597 17.183 -0.799 1.00 35.28 208 GLY A CA 1
ATOM 1678 C C . GLY A 1 208 ? -33.238 16.760 -1.366 1.00 35.28 208 GLY A C 1
ATOM 1679 O O . GLY A 1 208 ? -32.947 16.982 -2.536 1.00 35.28 208 GLY A O 1
ATOM 1680 N N . ARG A 1 209 ? -32.418 16.109 -0.540 1.00 39.50 209 ARG A N 1
ATOM 1681 C CA . ARG A 1 209 ? -31.360 15.185 -0.967 1.00 39.50 209 ARG A CA 1
ATOM 1682 C C . ARG A 1 209 ? -31.630 13.856 -0.286 1.00 39.50 209 ARG A C 1
ATOM 1684 O O . ARG A 1 209 ? -31.294 13.646 0.875 1.00 39.50 209 ARG A O 1
ATOM 1691 N N . ILE A 1 210 ? -32.338 13.013 -1.015 1.00 37.59 210 ILE A N 1
ATOM 1692 C CA . ILE A 1 210 ? -32.831 11.726 -0.560 1.00 37.59 210 ILE A CA 1
ATOM 1693 C C . ILE A 1 210 ? -31.651 10.787 -0.251 1.00 37.59 210 ILE A C 1
ATOM 1695 O O . ILE A 1 210 ? -30.707 10.645 -1.027 1.00 37.59 210 ILE A O 1
ATOM 1699 N N . HIS A 1 211 ? -31.743 10.175 0.931 1.00 38.84 211 HIS A N 1
ATOM 1700 C CA . HIS A 1 211 ? -30.856 9.176 1.529 1.00 38.84 211 HIS A CA 1
ATOM 1701 C C . HIS A 1 211 ? -29.432 9.642 1.814 1.00 38.84 211 HIS A C 1
ATOM 1703 O O . HIS A 1 211 ? -28.457 9.207 1.200 1.00 38.84 211 HIS A O 1
ATOM 1709 N N . THR A 1 212 ? -29.306 10.428 2.880 1.00 36.88 212 THR A N 1
ATOM 1710 C CA . THR A 1 212 ? -28.195 10.253 3.810 1.00 36.88 212 THR A CA 1
ATOM 1711 C C . THR A 1 212 ? -28.133 8.769 4.197 1.00 36.88 212 THR A C 1
ATOM 1713 O O . THR A 1 212 ? -28.867 8.292 5.060 1.00 36.88 212 THR A O 1
ATOM 1716 N N . THR A 1 213 ? -27.203 8.011 3.599 1.00 38.03 213 THR A N 1
ATOM 1717 C CA . THR A 1 213 ? -26.415 7.121 4.459 1.00 38.03 213 THR A CA 1
ATOM 1718 C C . THR A 1 213 ? -25.958 8.041 5.559 1.00 38.03 213 THR A C 1
ATOM 1720 O O . THR A 1 213 ? -25.313 9.045 5.263 1.00 38.03 213 THR A O 1
ATOM 1723 N N . THR A 1 214 ? -26.485 7.826 6.755 1.00 38.81 214 THR A N 1
ATOM 1724 C CA . THR A 1 214 ? -26.191 8.647 7.910 1.00 38.81 214 THR A CA 1
ATOM 1725 C C . THR A 1 214 ? -24.685 8.845 7.929 1.00 38.81 214 THR A C 1
ATOM 1727 O O . THR A 1 214 ? -23.950 7.914 8.253 1.00 38.81 214 THR A O 1
ATOM 1730 N N . LEU A 1 215 ? -24.258 10.050 7.545 1.00 42.03 215 LEU A N 1
ATOM 1731 C CA . LEU A 1 215 ? -23.079 10.708 8.067 1.00 42.03 215 LEU A CA 1
ATOM 1732 C C . LEU A 1 215 ? -23.381 10.824 9.558 1.00 42.03 215 LEU A C 1
ATOM 1734 O O . LEU A 1 215 ? -23.811 11.860 10.055 1.00 42.03 215 LEU A O 1
ATOM 1738 N N . VAL A 1 216 ? -23.357 9.684 10.248 1.00 44.22 216 VAL A N 1
ATOM 1739 C CA . VAL A 1 216 ? -23.142 9.698 11.672 1.00 44.22 216 VAL A CA 1
ATOM 1740 C C . VAL A 1 216 ? -21.736 10.233 11.710 1.00 44.22 216 VAL A C 1
ATOM 1742 O O . VAL A 1 216 ? -20.829 9.566 11.225 1.00 44.22 216 VAL A O 1
ATOM 1745 N N . ASP A 1 217 ? -21.587 11.481 12.146 1.00 47.06 217 ASP A N 1
ATOM 1746 C CA . ASP A 1 217 ? -20.280 11.957 12.549 1.00 47.06 217 ASP A CA 1
ATOM 1747 C C . ASP A 1 217 ? -19.688 10.841 13.406 1.00 47.06 217 ASP A C 1
ATOM 1749 O O . ASP A 1 217 ? -20.228 10.482 14.457 1.00 47.06 217 ASP A O 1
ATOM 1753 N N . ASP A 1 218 ? -18.606 10.239 12.933 1.00 56.84 218 ASP A N 1
ATOM 1754 C CA . ASP A 1 218 ? -17.894 9.234 13.706 1.00 56.84 218 ASP A CA 1
ATOM 1755 C C . ASP A 1 218 ? -17.278 9.893 14.950 1.00 56.84 218 ASP A C 1
ATOM 1757 O O . ASP A 1 218 ? -16.898 9.208 15.888 1.00 56.84 218 ASP A O 1
ATOM 1761 N N . ALA A 1 219 ? -17.235 11.230 15.027 1.00 60.44 219 ALA A N 1
ATOM 1762 C CA . ALA A 1 219 ? -16.737 11.988 16.169 1.00 60.44 219 ALA A CA 1
ATOM 1763 C C . ALA A 1 219 ? -17.388 11.589 17.516 1.00 60.44 219 ALA A C 1
ATOM 1765 O O . ALA A 1 219 ? -16.645 11.162 18.401 1.00 60.44 219 ALA A O 1
ATOM 1766 N N . PRO A 1 220 ? -18.721 11.643 17.726 1.00 65.06 220 PRO A N 1
ATOM 1767 C CA . PRO A 1 220 ? -19.350 11.177 18.965 1.00 65.06 220 PRO A CA 1
ATOM 1768 C C . PRO A 1 220 ? -19.113 9.689 19.256 1.00 65.06 220 PRO A C 1
ATOM 1770 O O . PRO A 1 220 ? -18.916 9.326 20.416 1.00 65.06 220 PRO A O 1
ATOM 1773 N N . LEU A 1 221 ? -19.089 8.827 18.234 1.00 67.62 221 LEU A N 1
ATOM 1774 C CA . LEU A 1 221 ? -18.799 7.394 18.392 1.00 67.62 221 LEU A CA 1
ATOM 1775 C C . LEU A 1 221 ? -17.346 7.155 18.822 1.00 67.62 221 LEU A C 1
ATOM 1777 O O . LEU A 1 221 ? -17.082 6.373 19.734 1.00 67.62 221 LEU A O 1
ATOM 1781 N N . ASN A 1 222 ? -16.413 7.888 18.224 1.00 69.31 222 ASN A N 1
ATOM 1782 C CA . ASN A 1 222 ? -14.985 7.842 18.507 1.00 69.31 222 ASN A CA 1
ATOM 1783 C C . ASN A 1 222 ? -14.676 8.382 19.902 1.00 69.31 222 ASN A C 1
ATOM 1785 O O . ASN A 1 222 ? -13.858 7.795 20.616 1.00 69.31 222 ASN A O 1
ATOM 1789 N N . VAL A 1 223 ? -15.348 9.463 20.307 1.00 74.75 223 VAL A N 1
ATOM 1790 C CA . VAL A 1 223 ? -15.277 9.997 21.671 1.00 74.75 223 VAL A CA 1
ATOM 1791 C C . VAL A 1 223 ? -15.801 8.954 22.651 1.00 74.75 223 VAL A C 1
ATOM 1793 O O . VAL A 1 223 ? -15.085 8.605 23.581 1.00 74.75 223 VAL A O 1
ATOM 1796 N N . LEU A 1 224 ? -16.974 8.363 22.406 1.00 77.62 224 LEU A N 1
ATOM 1797 C CA . LEU A 1 224 ? -17.555 7.354 23.295 1.00 77.62 224 LEU A CA 1
ATOM 1798 C C . LEU A 1 224 ? -16.688 6.090 23.409 1.00 77.62 224 LEU A C 1
ATOM 1800 O O . LEU A 1 224 ? -16.495 5.574 24.513 1.00 77.62 224 LEU A O 1
ATOM 1804 N N . ALA A 1 225 ? -16.128 5.604 22.299 1.00 73.06 225 ALA A N 1
ATOM 1805 C CA . ALA A 1 225 ? -15.195 4.479 22.298 1.00 73.06 225 ALA A CA 1
ATOM 1806 C C . ALA A 1 225 ? -13.938 4.799 23.106 1.00 73.06 225 ALA A C 1
ATOM 1808 O O . ALA A 1 225 ? -13.554 4.022 23.979 1.00 73.06 225 ALA A O 1
ATOM 1809 N N . SER A 1 226 ? -13.348 5.974 22.888 1.00 77.69 226 SER A N 1
ATOM 1810 C CA . SER A 1 226 ? -12.163 6.419 23.626 1.00 77.69 226 SER A CA 1
ATOM 1811 C C . SER A 1 226 ? -12.455 6.580 25.120 1.00 77.69 226 SER A C 1
ATOM 1813 O O . SER A 1 226 ? -11.674 6.117 25.948 1.00 77.69 226 SER A O 1
ATOM 1815 N N . THR A 1 227 ? -13.610 7.147 25.484 1.00 82.88 227 THR A N 1
ATOM 1816 C CA . THR A 1 227 ? -14.056 7.264 26.879 1.00 82.88 227 THR A CA 1
ATOM 1817 C C . THR A 1 227 ? -14.260 5.893 27.517 1.00 82.88 227 THR A C 1
ATOM 1819 O O . THR A 1 227 ? -13.819 5.673 28.641 1.00 82.88 227 THR A O 1
ATOM 1822 N N . THR A 1 228 ? -14.874 4.944 26.808 1.00 79.94 228 THR A N 1
ATOM 1823 C CA . THR A 1 228 ? -15.117 3.590 27.332 1.00 79.94 228 THR A CA 1
ATOM 1824 C C . THR A 1 228 ? -13.802 2.852 27.587 1.00 79.94 228 THR A C 1
ATOM 1826 O O . THR A 1 228 ? -13.621 2.269 28.655 1.00 79.94 228 THR A O 1
ATOM 1829 N N . ILE A 1 229 ? -12.858 2.925 26.644 1.00 83.62 229 ILE A N 1
ATOM 1830 C CA . ILE A 1 229 ? -11.522 2.328 26.786 1.00 83.62 229 ILE A CA 1
ATOM 1831 C C . ILE A 1 229 ? -10.768 2.975 27.951 1.00 83.62 229 ILE A C 1
ATOM 1833 O O . ILE A 1 229 ? -10.172 2.270 28.764 1.00 83.62 229 ILE A O 1
ATOM 1837 N N . PHE A 1 230 ? -10.834 4.303 28.075 1.00 86.19 230 PHE A N 1
ATOM 1838 C CA . PHE A 1 230 ? -10.211 5.036 29.173 1.00 86.19 230 PHE A CA 1
ATOM 1839 C C . PHE A 1 230 ? -10.773 4.626 30.541 1.00 86.19 230 PHE A C 1
ATOM 1841 O O . PHE A 1 230 ? -10.009 4.344 31.461 1.00 86.19 230 PHE A O 1
ATOM 1848 N N . VAL A 1 231 ? -12.100 4.531 30.676 1.00 86.88 231 VAL A N 1
ATOM 1849 C CA . VAL A 1 231 ? -12.748 4.088 31.920 1.00 86.88 231 VAL A CA 1
ATOM 1850 C C . VAL A 1 231 ? -12.365 2.646 32.250 1.00 86.88 231 VAL A C 1
ATOM 1852 O O . VAL A 1 231 ? -12.020 2.359 33.394 1.00 86.88 231 VAL A O 1
ATOM 1855 N N . ALA A 1 232 ? -12.363 1.746 31.264 1.00 85.56 232 ALA A N 1
ATOM 1856 C CA . ALA A 1 232 ? -11.941 0.362 31.466 1.00 85.56 232 ALA A CA 1
ATOM 1857 C C . ALA A 1 232 ? -10.477 0.269 31.933 1.00 85.56 232 ALA A C 1
ATOM 1859 O O . ALA A 1 232 ? -10.182 -0.449 32.889 1.00 85.56 232 ALA A O 1
ATOM 1860 N N . ALA A 1 233 ? -9.571 1.040 31.322 1.00 85.56 233 ALA A N 1
ATOM 1861 C CA . ALA A 1 233 ? -8.171 1.119 31.737 1.00 8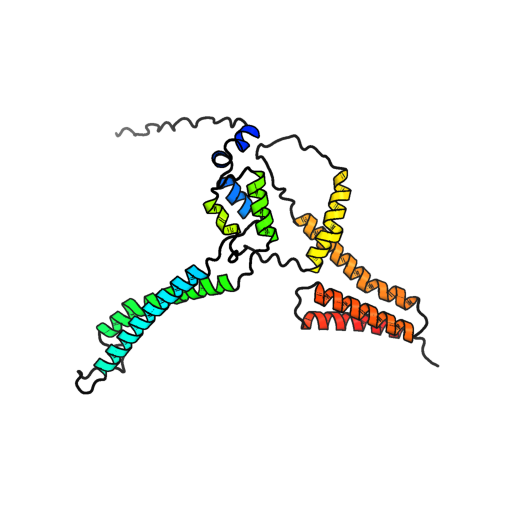5.56 233 ALA A CA 1
ATOM 1862 C C . ALA A 1 233 ? -8.024 1.675 33.164 1.00 85.56 233 ALA A C 1
ATOM 1864 O O . ALA A 1 233 ? -7.262 1.136 33.963 1.00 85.56 233 ALA A O 1
ATOM 1865 N N . MET A 1 234 ? -8.798 2.704 33.517 1.00 87.62 234 MET A N 1
ATOM 1866 C CA . MET A 1 234 ? -8.815 3.275 34.864 1.00 87.62 234 MET A CA 1
ATOM 1867 C C . MET A 1 234 ? -9.269 2.251 35.912 1.00 87.62 234 MET A C 1
ATOM 1869 O O . MET A 1 234 ? -8.627 2.094 36.950 1.00 87.62 234 MET A O 1
ATOM 1873 N N . VAL A 1 235 ? -10.348 1.512 35.631 1.00 88.50 235 VAL A N 1
ATOM 1874 C CA . VAL A 1 235 ? -10.826 0.429 36.503 1.00 88.50 235 VAL A CA 1
ATOM 1875 C C . VAL A 1 235 ? -9.754 -0.646 36.651 1.00 88.50 235 VAL A C 1
ATOM 1877 O O . VAL A 1 235 ? -9.488 -1.078 37.768 1.00 88.50 235 VAL A O 1
ATOM 1880 N N . MET A 1 236 ? -9.091 -1.032 35.559 1.00 87.56 236 MET A N 1
ATOM 1881 C CA . MET A 1 236 ? -8.012 -2.020 35.580 1.00 87.56 236 MET A CA 1
ATOM 1882 C C . MET A 1 236 ? -6.816 -1.575 36.441 1.00 87.56 236 MET A C 1
ATOM 1884 O O . MET A 1 236 ? -6.218 -2.392 37.138 1.00 87.56 236 MET A O 1
ATOM 1888 N N . LEU A 1 237 ? -6.480 -0.281 36.442 1.00 86.88 237 LEU A N 1
ATOM 1889 C CA . LEU A 1 237 ? -5.404 0.269 37.273 1.00 86.88 237 LEU A CA 1
ATOM 1890 C C . LEU A 1 237 ? -5.791 0.358 38.757 1.00 86.88 237 LEU A C 1
ATOM 1892 O O . LEU A 1 237 ? -4.988 0.018 39.624 1.00 86.88 237 LEU A O 1
ATOM 1896 N N . ILE A 1 238 ? -7.013 0.805 39.058 1.00 88.44 238 ILE A N 1
ATOM 1897 C CA . ILE A 1 238 ? -7.440 1.131 40.427 1.00 88.44 238 ILE A CA 1
ATOM 1898 C C . ILE A 1 238 ? -7.992 -0.090 41.177 1.00 88.44 238 ILE A C 1
ATOM 1900 O O . ILE A 1 238 ? -7.725 -0.245 42.369 1.00 88.44 238 ILE A O 1
ATOM 1904 N N . ALA A 1 239 ? -8.752 -0.967 40.515 1.00 89.50 239 ALA A N 1
ATOM 1905 C CA . ALA A 1 239 ? -9.401 -2.115 41.151 1.00 89.50 239 ALA A CA 1
ATOM 1906 C C . ALA A 1 239 ? -8.445 -3.015 41.959 1.00 89.50 239 ALA A C 1
ATOM 1908 O O . ALA A 1 239 ? -8.774 -3.313 43.112 1.00 89.50 239 ALA A O 1
ATOM 1909 N N . PRO A 1 240 ? -7.261 -3.417 41.448 1.00 89.06 240 PRO A N 1
ATOM 1910 C CA . PRO A 1 240 ? -6.366 -4.272 42.215 1.00 89.06 240 PRO A CA 1
ATOM 1911 C C . PRO A 1 240 ? -5.855 -3.603 43.486 1.00 89.06 240 PRO A C 1
ATOM 1913 O O . PRO A 1 240 ? -5.684 -4.308 44.470 1.00 89.06 240 PRO A O 1
ATOM 1916 N N . LEU A 1 241 ? -5.696 -2.275 43.529 1.00 87.50 241 LEU A N 1
ATOM 1917 C CA . LEU A 1 241 ? -5.269 -1.562 44.742 1.00 87.50 241 LEU A CA 1
ATOM 1918 C C . LEU A 1 241 ? -6.296 -1.713 45.875 1.00 87.50 241 LEU A C 1
ATOM 1920 O O . LEU A 1 241 ? -5.943 -2.030 47.011 1.00 87.50 241 LEU A O 1
ATOM 1924 N N . TRP A 1 242 ? -7.585 -1.562 45.558 1.00 88.06 242 TRP A N 1
ATOM 1925 C CA . TRP A 1 242 ? -8.668 -1.739 46.531 1.00 88.06 242 TRP A CA 1
ATOM 1926 C C . TRP A 1 242 ? -8.848 -3.193 46.964 1.00 88.06 242 TRP A C 1
ATOM 1928 O O . TRP A 1 242 ? -9.172 -3.455 48.122 1.00 88.06 242 TRP A O 1
ATOM 1938 N N . ILE A 1 243 ? -8.647 -4.141 46.046 1.00 86.69 243 ILE A N 1
ATOM 1939 C CA . ILE A 1 243 ? -8.709 -5.572 46.361 1.00 86.69 243 ILE A CA 1
ATOM 1940 C C . ILE A 1 243 ? -7.528 -5.950 47.267 1.00 86.69 243 ILE A C 1
ATOM 1942 O O . ILE A 1 243 ? -7.739 -6.608 48.284 1.00 86.69 243 ILE A O 1
ATOM 1946 N N . LEU A 1 244 ? -6.312 -5.479 46.964 1.00 85.62 244 LEU A N 1
ATOM 1947 C CA . LEU A 1 244 ? -5.115 -5.755 47.765 1.00 85.62 244 LEU A CA 1
ATOM 1948 C C . LEU A 1 244 ? -5.230 -5.208 49.192 1.00 85.62 244 LEU A C 1
ATOM 1950 O O . LEU A 1 244 ? -4.775 -5.865 50.125 1.00 85.62 244 LEU A O 1
ATOM 1954 N N . ALA A 1 245 ? -5.875 -4.050 49.369 1.00 82.44 245 ALA A N 1
ATOM 1955 C CA . ALA A 1 245 ? -6.112 -3.452 50.684 1.00 82.44 245 ALA A CA 1
ATOM 1956 C C . ALA A 1 245 ? -7.011 -4.314 51.593 1.00 82.44 245 ALA A C 1
ATOM 1958 O O . ALA A 1 245 ? -6.944 -4.203 52.814 1.00 82.44 245 ALA 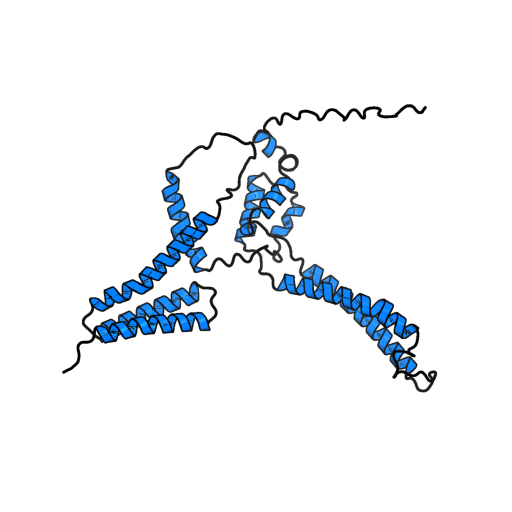A O 1
ATOM 1959 N N . LYS A 1 246 ? -7.855 -5.178 51.015 1.00 84.56 246 LYS A N 1
ATOM 1960 C CA . LYS A 1 246 ? -8.773 -6.051 51.766 1.00 84.56 246 LYS A CA 1
ATOM 1961 C C . LYS A 1 246 ? -8.196 -7.433 52.071 1.00 84.56 246 LYS A C 1
ATOM 1963 O O . LYS A 1 246 ? -8.786 -8.170 52.857 1.00 84.56 246 LYS A O 1
ATOM 1968 N N . VAL A 1 247 ? -7.078 -7.807 51.453 1.00 85.56 247 VAL A N 1
ATOM 1969 C CA . VAL A 1 247 ? -6.477 -9.138 51.604 1.00 85.56 247 VAL A CA 1
ATOM 1970 C C . VAL A 1 247 ? -5.352 -9.080 52.628 1.00 85.56 247 VAL A C 1
ATOM 1972 O O . VAL A 1 247 ? -4.416 -8.303 52.488 1.00 85.56 247 VAL A O 1
ATOM 1975 N N . GLY A 1 248 ? -5.428 -9.918 53.663 1.00 77.25 248 GLY A N 1
ATOM 1976 C CA . GLY A 1 248 ? -4.419 -9.967 54.727 1.00 77.25 248 GLY A CA 1
ATOM 1977 C C . GLY A 1 248 ? -3.204 -10.849 54.416 1.00 77.25 248 GLY A C 1
ATOM 1978 O O . GLY A 1 248 ? -2.110 -10.560 54.891 1.00 77.25 248 GLY A O 1
ATOM 1979 N N . SER A 1 249 ? -3.363 -11.905 53.611 1.00 85.31 249 SER A N 1
ATOM 1980 C CA . SER A 1 249 ? -2.308 -12.896 53.350 1.00 85.31 249 SER A CA 1
ATOM 1981 C C . SER A 1 249 ? -1.347 -12.468 52.237 1.00 85.31 249 SER A C 1
ATOM 1983 O O . SER A 1 249 ? -1.773 -12.004 51.180 1.00 85.31 249 SER A O 1
ATOM 1985 N N . LEU A 1 250 ? -0.039 -12.661 52.448 1.00 82.19 250 LEU A N 1
ATOM 1986 C CA . LEU A 1 250 ? 0.999 -12.328 51.463 1.00 82.19 250 LEU A CA 1
ATOM 1987 C C . LEU A 1 250 ? 0.839 -13.137 50.166 1.00 82.19 250 LEU A C 1
ATOM 1989 O O . LEU A 1 250 ? 0.849 -12.560 49.079 1.00 82.19 250 LEU A O 1
ATOM 1993 N N . ASP A 1 251 ? 0.595 -14.443 50.288 1.00 85.94 251 ASP A N 1
ATOM 1994 C CA . ASP A 1 251 ? 0.399 -15.345 49.145 1.00 85.94 251 ASP A CA 1
ATOM 1995 C C . ASP A 1 251 ? -0.823 -14.944 48.306 1.00 85.94 251 ASP A C 1
ATOM 1997 O O . ASP A 1 251 ? -0.782 -14.960 47.075 1.00 85.94 251 ASP A O 1
ATOM 2001 N N . GLY A 1 252 ? -1.898 -14.495 48.968 1.00 86.12 252 GLY A N 1
ATOM 2002 C CA . GLY A 1 252 ? -3.096 -13.986 48.303 1.00 86.12 252 GLY A CA 1
ATOM 2003 C C . GLY A 1 252 ? -2.823 -12.696 47.531 1.00 86.12 252 GLY A C 1
ATOM 2004 O O . GLY A 1 252 ? -3.251 -12.556 46.385 1.00 86.12 252 GLY A O 1
ATOM 2005 N N . LYS A 1 253 ? -2.054 -11.770 48.119 1.00 86.00 253 LYS A N 1
ATOM 2006 C CA . LYS A 1 253 ? -1.655 -10.528 47.443 1.00 86.00 253 LYS A CA 1
ATOM 2007 C C . LYS A 1 253 ? -0.794 -10.809 46.207 1.00 86.00 253 LYS A C 1
ATOM 2009 O O . LYS A 1 253 ? -1.049 -10.227 45.154 1.00 86.00 253 LYS A O 1
ATOM 2014 N N . LEU A 1 254 ? 0.174 -11.724 46.299 1.00 87.31 254 LEU A N 1
ATOM 2015 C CA . LEU A 1 254 ? 1.027 -12.096 45.165 1.00 87.31 254 LEU A CA 1
ATOM 2016 C C . LEU A 1 254 ? 0.222 -12.760 44.031 1.00 87.31 254 LEU A C 1
ATOM 2018 O O . LEU A 1 254 ? 0.417 -12.439 42.855 1.00 87.31 254 LEU A O 1
ATOM 2022 N N . GLY A 1 255 ? -0.733 -13.628 44.380 1.00 89.44 255 GLY A N 1
ATOM 2023 C CA . GLY A 1 255 ? -1.666 -14.229 43.423 1.00 89.44 255 GLY A CA 1
ATOM 2024 C C . GLY A 1 255 ? -2.532 -13.196 42.690 1.00 89.44 255 GLY A C 1
ATOM 2025 O O . GLY A 1 255 ? -2.720 -13.283 41.480 1.00 89.44 255 GLY A O 1
ATOM 2026 N N . ILE A 1 256 ? -3.010 -12.166 43.393 1.00 89.50 256 ILE A N 1
ATOM 2027 C CA . ILE A 1 256 ? -3.811 -11.092 42.783 1.00 89.50 256 ILE A CA 1
ATOM 2028 C C . ILE A 1 256 ? -2.959 -10.250 41.829 1.00 89.50 256 ILE A C 1
ATOM 2030 O O . ILE A 1 256 ? -3.379 -9.999 40.701 1.00 89.50 256 ILE A O 1
ATOM 2034 N N . ILE A 1 257 ? -1.753 -9.848 42.240 1.00 89.12 257 ILE A N 1
ATOM 2035 C CA . ILE A 1 257 ? -0.849 -9.052 41.393 1.00 89.12 257 ILE A CA 1
ATOM 2036 C C . ILE A 1 257 ? -0.532 -9.797 40.094 1.00 89.12 257 ILE A C 1
ATOM 2038 O O . ILE A 1 257 ? -0.655 -9.228 39.010 1.00 89.12 257 ILE A O 1
ATOM 2042 N N . THR A 1 258 ? -0.169 -11.078 40.186 1.00 90.19 258 THR A N 1
ATOM 2043 C CA . THR A 1 258 ? 0.144 -11.895 39.004 1.00 90.19 258 THR A CA 1
ATOM 2044 C C . THR A 1 258 ? -1.066 -12.067 38.084 1.00 90.19 258 THR A C 1
ATOM 2046 O O . THR A 1 258 ? -0.921 -11.915 36.871 1.00 90.19 258 THR A O 1
ATOM 2049 N N . ALA A 1 259 ? -2.265 -12.290 38.631 1.00 91.69 259 ALA A N 1
ATOM 2050 C CA . ALA A 1 259 ? -3.492 -12.395 37.841 1.00 91.69 259 ALA A CA 1
ATOM 2051 C C . ALA A 1 259 ? -3.821 -11.096 37.083 1.00 91.69 259 ALA A C 1
ATOM 2053 O O . ALA A 1 259 ? -4.084 -11.133 35.879 1.00 91.69 259 ALA A O 1
ATOM 2054 N N . PHE A 1 260 ? -3.762 -9.940 37.753 1.00 91.50 260 PHE A N 1
ATOM 2055 C CA . PHE A 1 260 ? -4.016 -8.645 37.112 1.00 91.50 260 PHE A CA 1
ATOM 2056 C C . PHE A 1 260 ? -2.928 -8.271 36.099 1.00 91.50 260 PHE A C 1
ATOM 2058 O O . PHE A 1 260 ? -3.249 -7.709 35.054 1.00 91.50 260 PHE A O 1
ATOM 2065 N N . LEU A 1 261 ? -1.664 -8.631 36.345 1.00 91.19 261 LEU A N 1
ATOM 2066 C CA . LEU A 1 261 ? -0.583 -8.447 35.374 1.00 91.19 261 LEU A CA 1
ATOM 2067 C C . LEU A 1 261 ? -0.774 -9.305 34.123 1.00 91.19 261 LEU A C 1
ATOM 2069 O O . LEU A 1 261 ? -0.625 -8.790 33.016 1.00 91.19 261 LEU A O 1
ATOM 2073 N N . MET A 1 262 ? -1.139 -10.583 34.274 1.00 90.75 262 MET A N 1
ATOM 2074 C CA . MET A 1 262 ? -1.439 -11.442 33.124 1.00 90.75 262 MET A CA 1
ATOM 2075 C C . MET A 1 262 ? -2.640 -10.926 32.334 1.00 90.75 262 MET A C 1
ATOM 2077 O O . MET A 1 262 ? -2.591 -10.888 31.106 1.00 90.75 262 MET A O 1
ATOM 2081 N N . LEU A 1 263 ? -3.700 -10.490 33.022 1.00 90.75 263 LEU A N 1
ATOM 2082 C CA . LEU A 1 263 ? -4.875 -9.913 32.374 1.00 90.75 263 LEU A CA 1
ATOM 2083 C C . LEU A 1 263 ? -4.522 -8.620 31.622 1.00 90.75 263 LEU A C 1
ATOM 2085 O O . LEU A 1 263 ? -4.918 -8.459 30.472 1.00 90.75 263 LEU A O 1
ATOM 2089 N N . PHE A 1 264 ? -3.740 -7.726 32.232 1.00 88.69 264 PHE A N 1
ATOM 2090 C CA . PHE A 1 264 ? -3.291 -6.482 31.604 1.00 88.69 264 PHE A CA 1
ATOM 2091 C C . PHE A 1 264 ? -2.439 -6.752 30.362 1.00 88.69 264 PHE A C 1
ATOM 2093 O O . PHE A 1 264 ? -2.709 -6.203 29.294 1.00 88.69 264 PHE A O 1
ATOM 2100 N N . LEU A 1 265 ? -1.459 -7.652 30.481 1.00 88.69 265 LEU A N 1
ATOM 2101 C CA . LEU A 1 265 ? -0.603 -8.051 29.371 1.00 88.69 265 LEU A CA 1
ATOM 2102 C C . LEU A 1 265 ? -1.415 -8.703 28.244 1.00 88.69 265 LEU A C 1
ATOM 2104 O O . LEU A 1 265 ? -1.195 -8.393 27.076 1.00 88.69 265 LEU A O 1
ATOM 2108 N N . GLY A 1 266 ? -2.383 -9.558 28.583 1.00 87.81 266 GLY A N 1
ATOM 2109 C CA . GLY A 1 266 ? -3.288 -10.182 27.619 1.00 87.81 266 GLY A CA 1
ATOM 2110 C C . GLY A 1 266 ? -4.146 -9.162 26.868 1.00 87.81 266 GLY A C 1
ATOM 2111 O O . GLY A 1 266 ? -4.244 -9.229 25.643 1.00 87.81 266 GLY A O 1
ATOM 2112 N N . ILE A 1 267 ? -4.715 -8.184 27.582 1.00 85.69 267 ILE A N 1
ATOM 2113 C CA . ILE A 1 267 ? -5.514 -7.106 26.983 1.00 85.69 267 ILE A CA 1
ATOM 2114 C C . ILE A 1 267 ? -4.655 -6.226 26.075 1.00 85.69 267 ILE A C 1
ATOM 2116 O O . ILE A 1 267 ? -5.102 -5.903 24.979 1.00 85.69 267 ILE A O 1
ATOM 2120 N N . LEU A 1 268 ? -3.437 -5.853 26.481 1.00 84.31 268 LEU A N 1
ATOM 2121 C CA . LEU A 1 268 ? -2.539 -5.071 25.627 1.00 84.31 268 LEU A CA 1
ATOM 2122 C C . LEU A 1 268 ? -2.114 -5.856 24.385 1.00 84.31 268 LEU A C 1
ATOM 2124 O O . LEU A 1 268 ? -2.230 -5.349 23.275 1.00 84.31 268 LEU A O 1
ATOM 2128 N N . ASN A 1 269 ? -1.695 -7.111 24.555 1.00 84.06 269 ASN A N 1
ATOM 2129 C CA . ASN A 1 269 ? -1.238 -7.952 23.450 1.00 84.06 269 ASN A CA 1
ATOM 2130 C C . ASN A 1 269 ? -2.338 -8.213 22.410 1.00 84.06 269 ASN A C 1
ATOM 2132 O O . ASN A 1 269 ? -2.066 -8.287 21.216 1.00 84.06 269 ASN A O 1
ATOM 2136 N N . TRP A 1 270 ? -3.589 -8.351 22.850 1.00 83.69 270 TRP A N 1
ATOM 2137 C CA . TRP A 1 270 ? -4.722 -8.515 21.942 1.00 83.69 270 TRP A CA 1
ATOM 2138 C C . TRP A 1 270 ? -5.256 -7.181 21.403 1.00 83.69 270 TRP A C 1
ATOM 2140 O O . TRP A 1 270 ? -5.731 -7.096 20.270 1.00 83.69 270 TRP A O 1
ATOM 2150 N N . GLY A 1 271 ? -5.237 -6.145 22.235 1.00 70.25 271 GLY A N 1
ATOM 2151 C CA . GLY A 1 271 ? -6.064 -4.964 22.059 1.00 70.25 271 GLY A CA 1
ATOM 2152 C C . GLY A 1 271 ? -5.374 -3.756 21.452 1.00 70.25 271 GLY A C 1
ATOM 2153 O O . GLY A 1 271 ? -6.082 -2.902 20.914 1.00 70.25 271 GLY A O 1
ATOM 2154 N N . THR A 1 272 ? -4.043 -3.662 21.508 1.00 73.31 272 THR A N 1
ATOM 2155 C CA . THR A 1 272 ? -3.307 -2.495 21.007 1.00 73.31 272 THR A CA 1
ATOM 2156 C C . THR A 1 272 ? -2.384 -2.850 19.848 1.00 73.31 272 THR A C 1
ATOM 2158 O O . THR A 1 272 ? -1.730 -3.887 19.822 1.00 73.31 272 THR A O 1
ATOM 2161 N N . VAL A 1 273 ? -2.313 -1.951 18.863 1.00 66.25 273 VAL A N 1
ATOM 2162 C CA . VAL A 1 273 ? -1.302 -2.003 17.797 1.00 66.25 273 VAL A CA 1
ATOM 2163 C C . VAL A 1 273 ? -0.066 -1.265 18.314 1.00 66.25 273 VAL A C 1
ATOM 2165 O O . VAL A 1 273 ? 0.255 -0.168 17.869 1.00 66.25 273 VAL A O 1
ATOM 2168 N N . SER A 1 274 ? 0.565 -1.825 19.343 1.00 72.25 274 SER A N 1
ATOM 2169 C CA . SER A 1 274 ? 1.755 -1.256 19.981 1.00 72.25 274 SER A CA 1
ATOM 2170 C C . SER A 1 274 ? 2.968 -2.120 19.695 1.00 72.25 274 SER A C 1
ATOM 2172 O O . SER A 1 274 ? 2.865 -3.336 19.518 1.00 72.25 274 SER A O 1
ATOM 2174 N N . ARG A 1 275 ? 4.146 -1.498 19.654 1.00 78.00 275 ARG A N 1
ATOM 2175 C CA . ARG A 1 275 ? 5.385 -2.254 19.453 1.00 78.00 275 ARG A CA 1
ATOM 2176 C C . ARG A 1 275 ? 5.644 -3.137 20.684 1.00 78.00 275 ARG A C 1
ATOM 2178 O O . ARG A 1 275 ? 5.338 -2.711 21.798 1.00 78.00 275 ARG A O 1
ATOM 2185 N N . PRO A 1 276 ? 6.260 -4.328 20.542 1.00 82.81 276 PRO A N 1
ATOM 2186 C CA . PRO A 1 276 ? 6.468 -5.241 21.672 1.00 82.81 276 PRO A CA 1
ATOM 2187 C C . PRO A 1 276 ? 7.164 -4.595 22.880 1.00 82.81 276 PRO A C 1
ATOM 2189 O O . PRO A 1 276 ? 6.816 -4.878 24.024 1.00 82.81 276 PRO A O 1
ATOM 2192 N N . PHE A 1 277 ? 8.104 -3.675 22.644 1.00 84.06 277 PHE A N 1
ATOM 2193 C CA . PHE A 1 277 ? 8.798 -2.967 23.722 1.00 84.06 277 PHE A CA 1
ATOM 2194 C C . PHE A 1 277 ? 7.894 -1.997 24.502 1.00 84.06 277 PHE A C 1
ATOM 2196 O O . PHE A 1 277 ? 8.106 -1.805 25.695 1.00 84.06 277 PHE A O 1
ATOM 2203 N N . GLU A 1 278 ? 6.878 -1.407 23.866 1.00 86.06 278 GLU A N 1
ATOM 2204 C CA . GLU A 1 278 ? 5.926 -0.496 24.518 1.00 86.06 278 GLU A CA 1
ATOM 2205 C C . GLU A 1 278 ? 5.033 -1.274 25.485 1.00 86.06 278 GLU A C 1
ATOM 2207 O O . GLU A 1 278 ? 4.790 -0.834 26.608 1.00 86.06 278 GLU A O 1
ATOM 2212 N N . ILE A 1 279 ? 4.612 -2.475 25.073 1.00 86.88 279 ILE A N 1
ATOM 2213 C CA . ILE A 1 279 ? 3.815 -3.390 25.896 1.00 86.88 279 ILE A CA 1
ATOM 2214 C C . ILE A 1 279 ? 4.611 -3.815 27.136 1.00 86.88 279 ILE A C 1
ATOM 2216 O O . ILE A 1 279 ? 4.091 -3.776 28.255 1.00 86.88 279 ILE A O 1
ATOM 2220 N N . LEU A 1 280 ? 5.885 -4.177 26.961 1.00 87.12 280 LEU A N 1
ATOM 2221 C CA . LEU A 1 280 ? 6.763 -4.555 28.071 1.00 87.12 280 LEU A CA 1
ATOM 2222 C C . LEU A 1 280 ? 7.019 -3.383 29.026 1.00 87.12 280 LEU A C 1
ATOM 2224 O O . LEU A 1 280 ? 6.931 -3.566 30.238 1.00 87.12 280 LEU A O 1
ATOM 2228 N N . ALA A 1 281 ? 7.273 -2.181 28.503 1.00 89.44 281 ALA A N 1
ATOM 2229 C CA . ALA A 1 281 ? 7.479 -0.987 29.319 1.00 89.44 281 ALA A CA 1
ATOM 2230 C C . ALA A 1 281 ? 6.228 -0.622 30.137 1.00 89.44 281 ALA A C 1
ATOM 2232 O O . ALA A 1 281 ? 6.328 -0.384 31.342 1.00 89.44 281 ALA A O 1
ATOM 2233 N N . ALA A 1 282 ? 5.042 -0.645 29.517 1.00 88.94 282 ALA A N 1
ATOM 2234 C CA . ALA A 1 282 ? 3.775 -0.401 30.208 1.00 88.94 282 ALA A CA 1
ATOM 2235 C C . ALA A 1 282 ? 3.507 -1.453 31.298 1.00 88.94 282 ALA A C 1
ATOM 2237 O O . ALA A 1 282 ? 3.106 -1.111 32.411 1.00 88.94 282 ALA A O 1
ATOM 2238 N N . THR A 1 283 ? 3.784 -2.727 31.007 1.00 89.69 283 THR A N 1
ATOM 2239 C CA . THR A 1 283 ? 3.623 -3.834 31.965 1.00 89.69 283 THR A CA 1
ATOM 2240 C C . THR A 1 283 ? 4.601 -3.718 33.132 1.00 89.69 283 THR A C 1
ATOM 2242 O O . THR A 1 283 ? 4.207 -3.918 34.279 1.00 89.69 283 THR A O 1
ATOM 2245 N N . ALA A 1 284 ? 5.856 -3.342 32.873 1.00 91.44 284 ALA A N 1
ATOM 2246 C CA . ALA A 1 284 ? 6.853 -3.103 33.912 1.00 91.44 284 ALA A CA 1
ATOM 2247 C C . ALA A 1 284 ? 6.454 -1.932 34.824 1.00 91.44 284 ALA A C 1
ATOM 2249 O O . ALA A 1 284 ? 6.515 -2.064 36.046 1.00 91.44 284 ALA A O 1
ATOM 2250 N N . GLY A 1 285 ? 5.982 -0.821 34.246 1.00 92.06 285 GLY A N 1
ATOM 2251 C CA . GLY A 1 285 ? 5.481 0.325 35.007 1.00 92.06 285 GLY A CA 1
ATOM 2252 C C . GLY A 1 285 ? 4.285 -0.037 35.890 1.00 92.06 285 GLY A C 1
ATOM 2253 O O . GLY A 1 285 ? 4.273 0.280 37.078 1.00 92.06 285 GLY A O 1
ATOM 2254 N N . TYR A 1 286 ? 3.311 -0.769 35.345 1.00 90.69 286 TYR A N 1
ATOM 2255 C CA . TYR A 1 286 ? 2.153 -1.227 36.114 1.00 90.69 286 TYR A CA 1
ATOM 2256 C C . TYR A 1 286 ? 2.537 -2.216 37.228 1.00 90.69 286 TYR A C 1
ATOM 2258 O O . TYR A 1 286 ? 2.074 -2.084 38.361 1.00 90.69 286 TYR A O 1
ATOM 2266 N N . SER A 1 287 ? 3.446 -3.153 36.938 1.00 90.25 287 SER A N 1
ATOM 2267 C CA . SER A 1 287 ? 4.002 -4.082 37.928 1.00 90.25 287 SER A CA 1
ATOM 2268 C C . SER A 1 287 ? 4.674 -3.343 39.086 1.00 90.25 287 SER A C 1
ATOM 2270 O O . SER A 1 287 ? 4.396 -3.638 40.247 1.00 90.25 287 SER A O 1
ATOM 2272 N N . ALA A 1 288 ? 5.484 -2.322 38.791 1.00 91.50 288 ALA A N 1
ATOM 2273 C CA . ALA A 1 288 ? 6.147 -1.521 39.814 1.00 91.50 288 ALA A CA 1
ATOM 2274 C C . ALA A 1 288 ? 5.142 -0.847 40.765 1.00 91.50 288 ALA A C 1
ATOM 2276 O O . ALA A 1 288 ? 5.322 -0.911 41.980 1.00 91.50 288 ALA A O 1
ATOM 2277 N N . VAL A 1 289 ? 4.054 -0.268 40.241 1.00 89.38 289 VAL A N 1
ATOM 2278 C CA . VAL A 1 289 ? 3.004 0.361 41.065 1.00 89.38 289 VAL A CA 1
ATOM 2279 C C . VAL A 1 289 ? 2.361 -0.649 42.021 1.00 89.38 289 VAL A C 1
ATOM 2281 O O . VAL A 1 289 ? 2.202 -0.362 43.209 1.00 89.38 289 VAL A O 1
ATOM 2284 N N . LEU A 1 290 ? 2.033 -1.849 41.534 1.00 88.50 290 LEU A N 1
ATOM 2285 C CA . LEU A 1 290 ? 1.432 -2.899 42.361 1.00 88.50 290 LEU A CA 1
ATOM 2286 C C . LEU A 1 290 ? 2.397 -3.434 43.430 1.00 88.50 290 LEU A C 1
ATOM 2288 O O . LEU A 1 290 ? 1.988 -3.655 44.570 1.00 88.50 290 LEU A O 1
ATOM 2292 N N . VAL A 1 291 ? 3.676 -3.613 43.089 1.00 86.62 291 VAL A N 1
ATOM 2293 C CA . VAL A 1 291 ? 4.704 -4.098 44.024 1.00 86.62 291 VAL A CA 1
ATOM 2294 C C . VAL A 1 291 ? 5.025 -3.058 45.100 1.00 86.62 291 VAL A C 1
ATOM 2296 O O . VAL A 1 291 ? 5.151 -3.417 46.268 1.00 86.62 291 VAL A O 1
ATOM 2299 N N . VAL A 1 292 ? 5.093 -1.766 44.764 1.00 87.00 292 VAL A N 1
ATOM 2300 C CA . VAL A 1 292 ? 5.254 -0.700 45.772 1.00 87.00 292 VAL A CA 1
ATOM 2301 C C . VAL A 1 292 ? 4.068 -0.698 46.741 1.00 87.00 292 VAL A C 1
ATOM 2303 O O . VAL A 1 292 ? 4.249 -0.612 47.954 1.00 87.00 292 VAL A O 1
ATOM 2306 N N . PHE A 1 293 ? 2.844 -0.871 46.238 1.00 82.12 293 PHE A N 1
ATOM 2307 C CA . PHE A 1 293 ? 1.662 -0.950 47.097 1.00 82.12 293 PHE A CA 1
ATOM 2308 C C . PHE A 1 293 ? 1.640 -2.210 47.979 1.00 82.12 293 PHE A C 1
ATOM 2310 O O . PHE A 1 293 ? 1.131 -2.171 49.103 1.00 82.12 293 PHE A O 1
ATOM 2317 N N . LEU A 1 294 ? 2.221 -3.319 47.508 1.00 83.31 294 LEU A N 1
ATOM 2318 C CA . LEU A 1 294 ? 2.433 -4.518 48.319 1.00 83.31 294 LEU A CA 1
ATOM 2319 C C . LEU A 1 294 ? 3.331 -4.213 49.526 1.00 83.31 294 LEU A C 1
ATOM 2321 O O . LEU A 1 294 ? 2.969 -4.580 50.641 1.00 83.31 294 LEU A O 1
ATOM 2325 N N . GLN A 1 295 ? 4.443 -3.501 49.309 1.00 81.75 295 GLN A N 1
ATOM 2326 C CA . GLN A 1 295 ? 5.406 -3.130 50.356 1.00 81.75 295 GLN A CA 1
ATOM 2327 C C . GLN A 1 295 ? 4.797 -2.207 51.422 1.00 81.75 295 GLN A C 1
ATOM 2329 O O . GLN A 1 295 ? 5.087 -2.356 52.605 1.00 81.75 295 GLN A O 1
ATOM 2334 N N . LEU A 1 296 ? 3.911 -1.286 51.027 1.00 75.12 296 LEU A N 1
ATOM 2335 C CA . LEU A 1 296 ? 3.216 -0.395 51.967 1.00 75.12 296 LEU A CA 1
ATOM 2336 C C . LEU A 1 296 ? 2.207 -1.130 52.866 1.00 75.12 296 LEU A C 1
ATOM 2338 O O . LEU A 1 296 ? 1.890 -0.651 53.950 1.00 75.12 296 LEU A O 1
ATOM 2342 N N . ASN A 1 297 ? 1.697 -2.285 52.427 1.00 66.94 297 ASN A N 1
ATOM 2343 C CA . ASN A 1 297 ? 0.673 -3.058 53.137 1.00 66.94 297 ASN A CA 1
ATOM 2344 C C . ASN A 1 297 ? 1.222 -4.305 53.848 1.00 66.94 297 ASN A C 1
ATOM 2346 O O . ASN A 1 297 ? 0.437 -5.154 54.284 1.00 66.94 297 ASN A O 1
ATOM 2350 N N . THR A 1 298 ? 2.540 -4.469 53.934 1.00 65.94 298 THR A N 1
ATOM 2351 C CA . THR A 1 298 ? 3.173 -5.497 54.769 1.00 65.94 298 THR A CA 1
ATOM 2352 C C . THR A 1 298 ? 3.615 -4.861 56.086 1.00 65.94 298 THR A C 1
ATOM 2354 O O . THR A 1 298 ? 4.463 -3.971 56.050 1.00 65.94 298 THR A O 1
ATOM 2357 N N . PRO A 1 299 ? 3.055 -5.261 57.246 1.00 60.62 299 PRO A N 1
ATOM 2358 C CA . PRO A 1 299 ? 3.539 -4.765 58.529 1.00 60.62 299 PRO A CA 1
ATOM 2359 C C . PRO A 1 299 ? 5.006 -5.184 58.723 1.00 60.62 299 PRO A C 1
ATOM 2361 O O . PRO A 1 299 ? 5.378 -6.274 58.275 1.00 60.62 299 PRO A O 1
ATOM 2364 N N . PRO A 1 300 ? 5.842 -4.352 59.371 1.00 57.09 300 PRO A N 1
ATOM 2365 C CA . PRO A 1 300 ? 7.212 -4.734 59.676 1.00 57.09 300 PRO A CA 1
ATOM 2366 C C . PRO A 1 300 ? 7.187 -5.999 60.535 1.00 57.09 300 PRO A C 1
ATOM 2368 O O . PRO A 1 300 ? 6.516 -6.047 61.568 1.00 57.09 300 PRO A O 1
ATOM 2371 N N . THR A 1 301 ? 7.878 -7.043 60.082 1.00 58.03 301 THR A N 1
ATOM 2372 C CA . THR A 1 301 ? 8.160 -8.204 60.926 1.00 58.03 301 THR A CA 1
ATOM 2373 C C . THR A 1 301 ? 9.027 -7.741 62.102 1.00 58.03 301 THR A C 1
ATOM 2375 O O . THR A 1 301 ? 9.987 -7.009 61.848 1.00 58.03 301 THR A O 1
ATOM 2378 N N . PRO A 1 302 ? 8.679 -8.105 63.350 1.00 52.84 302 PRO A N 1
ATOM 2379 C CA . PRO A 1 302 ? 9.451 -7.738 64.536 1.00 52.84 302 PRO A CA 1
ATOM 2380 C C . PRO A 1 302 ? 10.857 -8.345 64.535 1.00 52.84 302 PRO A C 1
ATOM 2382 O O . PRO A 1 302 ? 11.037 -9.430 63.932 1.00 52.84 302 PRO A O 1
#

Organism: NCBI:txid438768